Protein AF-A0A2H6N968-F1 (afdb_monomer_lite)

Sequence (238 aa):
EEKEQRKVASLKAKASRSKEANIYSPLTSFITAETELHDIVGDLEDCVIVGLHTCGDLAPSTLRLFNAVPEIKAVCSVGCCYHLLSEEHEMHEEGTRGIWGFPLGRYLKEEGWFCGRNARMAACLALERVAVGQMLPTESLFYRAVLQVIVEECYGIKRSDRNIGKVYSKSSSFLDYVRISLKKLELDESKISDSLVLEYFEKYKHRMNELEAFNMVTLKYYDFFCYHDINNTCANIL

Structure (mmCIF, N/CA/C/O backbone):
data_AF-A0A2H6N968-F1
#
_entry.id   AF-A0A2H6N968-F1
#
loop_
_atom_site.group_PDB
_atom_site.id
_atom_site.type_symbol
_atom_site.label_atom_id
_atom_site.label_alt_id
_atom_site.label_comp_id
_atom_site.label_asym_id
_atom_site.label_entity_id
_atom_site.label_seq_id
_atom_site.pdbx_PDB_ins_code
_atom_site.Cartn_x
_atom_site.Cartn_y
_atom_site.Cartn_z
_atom_site.occupancy
_atom_site.B_iso_or_equiv
_atom_site.auth_seq_id
_atom_site.auth_comp_id
_atom_site.auth_asym_id
_atom_site.auth_atom_id
_atom_site.pdbx_PDB_model_num
ATOM 1 N N . GLU A 1 1 ? -8.177 -25.342 7.218 1.00 51.22 1 GLU A N 1
ATOM 2 C CA . GLU A 1 1 ? -8.831 -25.905 8.423 1.00 51.22 1 GLU A CA 1
ATOM 3 C C . GLU A 1 1 ? -7.870 -26.533 9.430 1.00 51.22 1 GLU A C 1
ATOM 5 O O . GLU A 1 1 ? -7.695 -25.947 10.488 1.00 51.22 1 GLU A O 1
ATOM 10 N N . GLU A 1 2 ? -7.176 -27.641 9.146 1.00 44.56 2 GLU A N 1
ATOM 11 C CA . GLU A 1 2 ? -6.330 -28.311 10.165 1.00 44.56 2 GLU A CA 1
ATOM 12 C C . GLU A 1 2 ? -5.159 -27.434 10.679 1.00 44.56 2 GLU A C 1
ATOM 14 O O . GLU A 1 2 ? -4.789 -27.457 11.854 1.00 44.56 2 GLU A O 1
ATOM 19 N N . LYS A 1 3 ? -4.603 -26.579 9.809 1.00 45.53 3 LYS A N 1
ATOM 20 C CA . LYS A 1 3 ? -3.553 -25.603 10.154 1.00 45.53 3 LYS A CA 1
ATOM 21 C C . LYS A 1 3 ? -4.085 -24.413 10.971 1.00 45.53 3 LYS A C 1
ATOM 23 O O . LYS A 1 3 ? -3.359 -23.890 11.815 1.00 45.53 3 LYS A O 1
ATOM 28 N N . GLU A 1 4 ? -5.341 -24.029 10.743 1.00 50.53 4 GLU A N 1
ATOM 29 C CA . GLU A 1 4 ? -6.085 -23.023 11.519 1.00 50.53 4 GLU A CA 1
ATOM 30 C C . GLU A 1 4 ? -6.305 -23.536 12.945 1.00 50.53 4 GLU A C 1
ATOM 32 O O . GLU A 1 4 ? -5.939 -22.884 13.918 1.00 50.53 4 GLU A O 1
ATOM 37 N N . GLN A 1 5 ? -6.802 -24.769 13.064 1.00 49.72 5 GLN A N 1
ATOM 38 C CA . GLN A 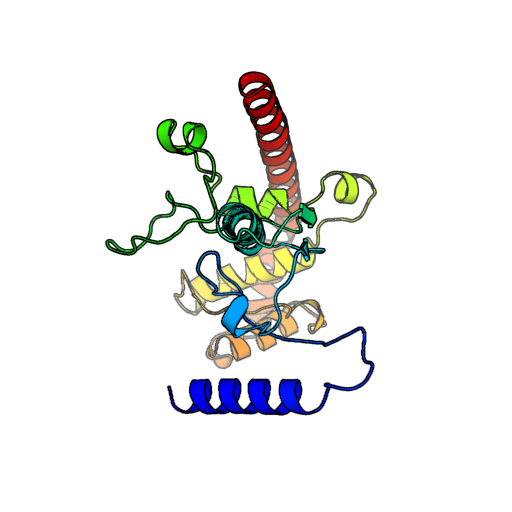1 5 ? -7.109 -25.409 14.343 1.00 49.72 5 GLN A CA 1
ATOM 39 C C . GLN A 1 5 ? -5.848 -25.613 15.194 1.00 49.72 5 GLN A C 1
ATOM 41 O O . GLN A 1 5 ? -5.862 -25.351 16.397 1.00 49.72 5 GLN A O 1
ATOM 46 N N . ARG A 1 6 ? -4.716 -25.980 14.572 1.00 56.72 6 ARG A N 1
ATOM 47 C CA . ARG A 1 6 ? -3.413 -26.062 15.259 1.00 56.72 6 ARG A CA 1
ATOM 48 C C . ARG A 1 6 ? -2.902 -24.696 15.730 1.00 56.72 6 ARG A C 1
ATOM 50 O O . ARG A 1 6 ? -2.303 -24.616 16.803 1.00 56.72 6 ARG A O 1
ATOM 57 N N . LYS A 1 7 ? -3.155 -23.620 14.976 1.00 56.16 7 LYS A N 1
ATOM 58 C CA . LYS A 1 7 ? -2.834 -22.246 15.401 1.00 56.16 7 LYS A CA 1
ATOM 59 C C . LYS A 1 7 ? -3.689 -21.818 16.591 1.00 56.16 7 LYS A C 1
ATOM 61 O O . LYS A 1 7 ? -3.129 -21.368 17.585 1.00 56.16 7 LYS A O 1
ATOM 66 N N . VAL A 1 8 ? -5.003 -22.025 16.530 1.00 59.41 8 VAL A N 1
ATOM 67 C CA . VAL A 1 8 ? -5.935 -21.691 17.621 1.00 59.41 8 VAL A CA 1
ATOM 68 C C . VAL A 1 8 ? -5.592 -22.474 18.895 1.00 59.41 8 VAL A C 1
ATOM 70 O O . VAL A 1 8 ? -5.541 -21.896 19.980 1.00 59.41 8 VAL A O 1
ATOM 73 N N . ALA A 1 9 ? -5.247 -23.759 18.776 1.00 60.00 9 ALA A N 1
ATOM 74 C CA . ALA A 1 9 ? -4.795 -24.570 19.908 1.00 60.00 9 ALA A CA 1
ATOM 75 C C . ALA A 1 9 ? -3.466 -24.065 20.505 1.00 60.00 9 ALA A C 1
ATOM 77 O O . ALA A 1 9 ? -3.314 -24.009 21.726 1.00 60.00 9 ALA A O 1
ATOM 78 N N . SER A 1 10 ? -2.517 -23.637 19.663 1.00 62.28 10 SER A N 1
ATOM 79 C CA . SER A 1 10 ? -1.251 -23.050 20.120 1.00 62.28 10 SER A CA 1
ATOM 80 C C . SER A 1 10 ? -1.440 -21.695 20.813 1.00 62.28 10 SER A C 1
ATOM 82 O O . SER A 1 10 ? -0.682 -21.391 21.737 1.00 62.28 10 SER A O 1
ATOM 84 N N . LEU A 1 11 ? -2.417 -20.893 20.382 1.00 61.06 11 LEU A N 1
ATOM 85 C CA . LEU A 1 11 ? -2.768 -19.611 20.999 1.00 61.06 11 LEU A CA 1
ATOM 86 C C . LEU A 1 11 ? -3.427 -19.829 22.368 1.00 61.06 11 LEU A C 1
ATOM 88 O O . LEU A 1 11 ? -2.979 -19.245 23.355 1.00 61.06 11 LEU A O 1
ATOM 92 N N . LYS A 1 12 ? -4.378 -20.770 22.464 1.00 61.66 12 LYS A N 1
ATOM 93 C CA . LYS A 1 12 ? -5.004 -21.168 23.738 1.00 61.66 12 LYS A CA 1
ATOM 94 C C . LYS A 1 12 ? -3.983 -21.705 24.751 1.00 61.66 12 LYS A C 1
ATOM 96 O O . LYS A 1 12 ? -4.044 -21.350 25.925 1.00 61.66 12 LYS A O 1
ATOM 101 N N . ALA A 1 13 ? -2.996 -22.484 24.299 1.00 59.97 13 ALA A N 1
ATOM 102 C CA . ALA A 1 13 ? -1.931 -23.012 25.160 1.00 59.97 13 ALA A CA 1
ATOM 103 C C . ALA A 1 13 ? -0.937 -21.939 25.658 1.00 59.97 13 ALA A C 1
ATOM 105 O O . ALA A 1 13 ? -0.340 -22.096 26.727 1.00 59.97 13 ALA A O 1
ATOM 106 N N . LYS A 1 14 ? -0.741 -20.849 24.901 1.00 59.09 14 LYS A N 1
ATOM 107 C CA . LYS A 1 14 ? 0.063 -19.697 25.346 1.00 59.09 14 LYS A CA 1
ATOM 108 C C . LYS A 1 14 ? -0.701 -18.824 26.341 1.00 59.09 14 LYS A C 1
ATOM 110 O O . LYS A 1 14 ? -0.109 -18.423 27.339 1.00 59.09 14 LYS A O 1
ATOM 115 N N . ALA A 1 15 ? -2.000 -18.616 26.125 1.00 57.41 15 ALA A N 1
ATOM 116 C CA . ALA A 1 15 ? -2.862 -17.881 27.052 1.00 57.41 15 ALA A CA 1
ATOM 117 C C . ALA A 1 15 ? -2.948 -18.567 28.431 1.00 57.41 15 ALA A C 1
ATOM 119 O O . ALA A 1 15 ? -2.850 -17.908 29.464 1.00 57.41 15 ALA A O 1
ATOM 120 N N . SER A 1 16 ? -3.020 -19.904 28.475 1.00 55.72 16 SER A N 1
ATOM 121 C CA . SER A 1 16 ? -3.107 -20.647 29.742 1.00 55.72 16 SER A CA 1
ATOM 122 C C . SER A 1 16 ? -1.822 -20.636 30.582 1.00 55.72 16 SER A C 1
ATOM 124 O O . SER A 1 16 ? -1.886 -20.909 31.777 1.00 55.72 16 SER A O 1
ATOM 126 N N . ARG A 1 17 ? -0.654 -20.339 29.990 1.00 55.41 17 ARG A N 1
ATOM 127 C CA . ARG A 1 17 ? 0.640 -20.289 30.705 1.00 55.41 17 ARG A CA 1
ATOM 128 C C . ARG A 1 17 ? 0.947 -18.937 31.360 1.00 55.41 17 ARG A C 1
ATOM 130 O O . ARG A 1 17 ? 1.910 -18.866 32.112 1.00 55.41 17 ARG A O 1
ATOM 137 N N . SER A 1 18 ? 0.162 -17.891 31.095 1.00 51.88 18 SER A N 1
ATOM 138 C CA . SER A 1 18 ? 0.461 -16.510 31.513 1.00 51.88 18 SER A CA 1
ATOM 139 C C . SER A 1 18 ? -0.398 -15.996 32.680 1.00 51.88 18 SER A C 1
ATOM 141 O O . SER A 1 18 ? -0.463 -14.791 32.905 1.00 51.88 18 SER A O 1
ATOM 143 N N . LYS A 1 19 ? -1.069 -16.884 33.427 1.00 53.56 19 LYS A N 1
ATOM 144 C CA . LYS A 1 19 ? -2.017 -16.503 34.492 1.00 53.56 19 LYS A CA 1
ATOM 145 C C . LYS A 1 19 ? -1.389 -15.938 35.778 1.00 53.56 19 LYS A C 1
ATOM 147 O O . LYS A 1 19 ? -2.126 -15.627 36.705 1.00 53.56 19 LYS A O 1
ATOM 152 N N . GLU A 1 20 ? -0.073 -15.733 35.829 1.00 54.00 20 GLU A N 1
ATOM 153 C CA . GLU A 1 20 ? 0.579 -14.997 36.918 1.00 54.00 20 GLU A CA 1
ATOM 154 C C . GLU A 1 20 ? 1.364 -13.790 36.371 1.00 54.00 20 GLU A C 1
ATOM 156 O O . GLU A 1 20 ? 2.366 -13.932 35.675 1.00 54.00 20 GLU A O 1
ATOM 161 N N . ALA A 1 21 ? 0.863 -12.595 36.705 1.00 57.06 21 ALA A N 1
ATOM 162 C CA . ALA A 1 21 ? 1.567 -11.309 36.763 1.00 57.06 21 ALA A CA 1
ATOM 163 C C . ALA A 1 21 ? 2.339 -10.819 35.517 1.00 57.06 21 ALA A C 1
ATOM 165 O O . ALA A 1 21 ? 3.371 -10.165 35.657 1.00 57.06 21 ALA A O 1
ATOM 166 N N . ASN A 1 22 ? 1.829 -11.038 34.302 1.00 62.12 22 ASN A N 1
ATOM 167 C CA . ASN A 1 22 ? 2.294 -10.292 33.127 1.00 62.12 22 ASN A CA 1
ATOM 168 C C . ASN A 1 22 ? 1.214 -9.311 32.660 1.00 62.12 22 ASN A C 1
ATOM 170 O O . ASN A 1 22 ? 0.220 -9.708 32.067 1.00 62.12 22 ASN A O 1
ATOM 174 N N . ILE A 1 23 ? 1.447 -8.015 32.899 1.00 79.94 23 ILE A N 1
ATOM 175 C CA . ILE A 1 23 ? 0.593 -6.893 32.445 1.00 79.94 23 ILE A CA 1
ATOM 176 C C . ILE A 1 23 ? 0.623 -6.761 30.905 1.00 79.94 23 ILE A C 1
ATOM 178 O O . ILE A 1 23 ? -0.153 -6.024 30.306 1.00 79.94 23 ILE A O 1
ATOM 182 N N . TYR A 1 24 ? 1.523 -7.490 30.239 1.00 84.50 24 TYR A N 1
ATOM 183 C CA . TYR A 1 24 ? 1.689 -7.483 28.794 1.00 84.50 24 TYR A CA 1
ATOM 184 C C . TYR A 1 24 ? 1.618 -8.900 28.224 1.00 84.50 24 TYR A C 1
ATOM 186 O O . TYR A 1 24 ? 2.408 -9.771 28.590 1.00 84.50 24 TYR A O 1
ATOM 194 N N . SER A 1 25 ? 0.705 -9.103 27.275 1.00 84.06 25 SER A N 1
ATOM 19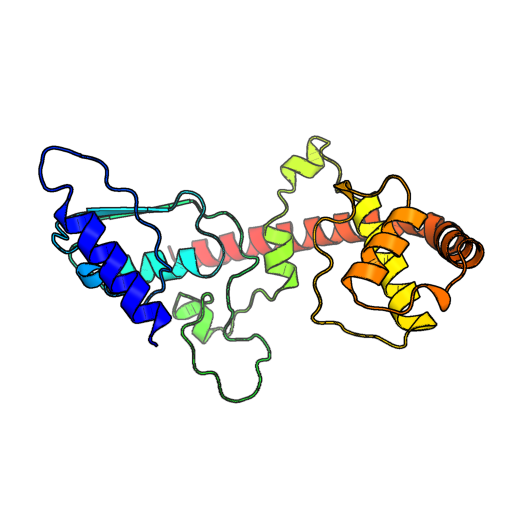5 C CA . SER A 1 25 ? 0.538 -10.357 26.541 1.00 84.06 25 SER A CA 1
ATOM 196 C C . SER A 1 25 ? 0.637 -10.087 25.034 1.00 84.06 25 SER A C 1
ATOM 198 O O . SER A 1 25 ? -0.306 -9.560 24.441 1.00 84.06 25 SER A O 1
ATOM 200 N N . PRO A 1 26 ? 1.780 -10.386 24.385 1.00 88.75 26 PRO A N 1
ATOM 201 C CA . PRO A 1 26 ? 1.927 -10.179 22.953 1.00 88.75 26 PRO A CA 1
ATOM 202 C C . PRO A 1 26 ? 1.124 -11.223 22.176 1.00 88.75 26 PRO A C 1
ATOM 204 O O . PRO A 1 26 ? 1.333 -12.431 22.320 1.00 88.75 26 PRO A O 1
ATOM 207 N N . LEU A 1 27 ? 0.261 -10.749 21.282 1.00 87.75 27 LEU A N 1
ATOM 208 C CA . LEU A 1 27 ? -0.564 -11.589 20.428 1.00 87.75 27 LEU A CA 1
ATOM 209 C C . LEU A 1 27 ? -0.468 -11.137 18.974 1.00 87.75 27 LEU A C 1
ATOM 211 O O . LEU A 1 27 ? -0.361 -9.952 18.672 1.00 87.75 27 LEU A O 1
ATOM 215 N N . THR A 1 28 ? -0.504 -12.097 18.054 1.00 91.69 28 THR A N 1
ATOM 216 C CA . THR A 1 28 ? -0.542 -11.821 16.618 1.00 91.69 28 THR A CA 1
ATOM 217 C C . THR A 1 28 ? -1.759 -12.505 16.033 1.00 91.69 28 THR A C 1
ATOM 219 O O . THR A 1 28 ? -1.804 -13.733 15.954 1.00 91.69 28 THR A O 1
ATOM 222 N N . SER A 1 29 ? -2.728 -11.698 15.619 1.00 89.44 29 SER A N 1
ATOM 223 C CA . SER A 1 29 ? -3.925 -12.146 14.920 1.00 89.44 29 SER A CA 1
ATOM 224 C C . SER A 1 29 ? -4.200 -11.230 13.733 1.00 89.44 29 SER A C 1
ATOM 226 O O . SER A 1 29 ? -3.776 -10.073 13.721 1.00 89.44 29 SER A O 1
ATOM 228 N N . PHE A 1 30 ? -4.882 -11.764 12.725 1.00 90.00 30 PHE A N 1
ATOM 229 C CA . PHE A 1 30 ? -5.424 -10.957 11.642 1.00 90.00 30 PHE A CA 1
ATOM 230 C C . PHE A 1 30 ? -6.782 -10.416 12.090 1.00 90.00 30 PHE A C 1
ATOM 232 O O . PHE A 1 30 ? -7.636 -11.192 12.511 1.00 90.00 30 PHE A O 1
ATOM 239 N N . ILE A 1 31 ? -6.949 -9.095 12.040 1.00 90.00 31 ILE A N 1
ATOM 240 C CA . ILE A 1 31 ? -8.135 -8.405 12.551 1.00 90.00 31 ILE A CA 1
ATOM 241 C C . ILE A 1 31 ? -8.898 -7.782 11.385 1.00 90.00 31 ILE A C 1
ATOM 243 O O . ILE A 1 31 ? -8.308 -7.129 10.523 1.00 90.00 31 ILE A O 1
ATOM 247 N N . THR A 1 32 ? -10.211 -7.963 11.400 1.00 90.38 32 THR A N 1
ATOM 248 C CA . THR A 1 32 ? -11.183 -7.381 10.472 1.00 90.38 32 THR A CA 1
ATOM 249 C C . THR A 1 32 ? -12.314 -6.731 11.268 1.00 90.38 32 THR A C 1
ATOM 251 O O . THR A 1 32 ? -12.368 -6.845 12.492 1.00 90.38 32 THR A O 1
ATOM 254 N N . ALA A 1 33 ? -13.238 -6.065 10.578 1.00 87.56 33 ALA A N 1
ATOM 255 C CA . ALA A 1 33 ? -14.439 -5.511 11.200 1.00 87.56 33 ALA A CA 1
ATOM 256 C C . ALA A 1 33 ? -15.359 -6.571 11.838 1.00 87.56 33 ALA A C 1
ATOM 258 O O . ALA A 1 33 ? -16.188 -6.225 12.671 1.00 87.56 33 ALA A O 1
ATOM 259 N N . GLU A 1 34 ? -15.216 -7.834 11.435 1.00 89.38 34 GLU A N 1
ATOM 260 C CA . GLU A 1 34 ? -16.048 -8.972 11.848 1.00 89.38 34 GLU A CA 1
ATOM 261 C C . GLU A 1 34 ? -15.332 -9.850 12.884 1.00 89.38 34 GLU A C 1
ATOM 263 O O . GLU A 1 34 ? -15.771 -10.951 13.201 1.00 89.38 34 GLU A O 1
ATOM 268 N N . THR A 1 35 ? -14.169 -9.415 13.371 1.00 90.19 35 THR A N 1
ATOM 269 C CA . THR A 1 35 ? -13.385 -10.209 14.310 1.00 90.19 35 THR A CA 1
ATOM 270 C C . THR A 1 35 ? -14.018 -10.203 15.697 1.00 90.19 35 THR A C 1
ATOM 272 O O . THR A 1 35 ? -14.087 -9.165 16.351 1.00 90.19 35 THR A O 1
ATOM 275 N N . GLU A 1 36 ? -14.364 -11.394 16.178 1.00 90.69 36 GLU A N 1
ATOM 276 C CA . GLU A 1 36 ? -14.815 -11.627 17.548 1.00 90.69 36 GLU A CA 1
ATOM 277 C C . GLU A 1 36 ? -13.643 -11.488 18.530 1.00 90.69 36 GLU A C 1
ATOM 279 O O . GLU A 1 36 ? -12.788 -12.368 18.654 1.00 90.69 36 GLU A O 1
ATOM 284 N N . LEU A 1 37 ? -13.570 -10.354 19.234 1.00 90.19 37 LEU A N 1
ATOM 285 C CA . LEU A 1 37 ? -12.456 -10.071 20.147 1.00 90.19 37 LEU A CA 1
ATOM 286 C C . LEU A 1 37 ? -12.413 -11.020 21.351 1.00 90.19 37 LEU A C 1
ATOM 288 O O . LEU A 1 37 ? -11.322 -11.326 21.826 1.00 90.19 37 LEU A O 1
ATOM 292 N N . HIS A 1 38 ? -13.559 -11.548 21.784 1.00 89.00 38 HIS A N 1
ATOM 293 C CA . HIS A 1 38 ? -13.654 -12.540 22.864 1.00 89.00 38 HIS A CA 1
ATOM 294 C C . HIS A 1 38 ? -12.947 -13.867 22.536 1.00 89.00 38 HIS A C 1
ATOM 296 O O . HIS A 1 38 ? -12.443 -14.543 23.433 1.00 89.00 38 HIS A O 1
ATOM 302 N N . ASP A 1 39 ? -12.820 -14.226 21.252 1.00 88.69 39 ASP A N 1
ATOM 303 C CA . ASP A 1 39 ? -12.065 -15.419 20.830 1.00 88.69 39 ASP A CA 1
ATOM 304 C C . ASP A 1 39 ? -10.544 -15.233 20.957 1.00 88.69 39 ASP A C 1
ATOM 306 O O . ASP A 1 39 ? -9.774 -16.201 20.996 1.00 88.69 39 ASP A O 1
ATOM 310 N N . ILE A 1 40 ? -10.108 -13.975 20.995 1.00 88.81 40 ILE A N 1
ATOM 311 C CA . ILE A 1 40 ? -8.711 -13.542 20.980 1.00 88.81 40 ILE A CA 1
ATOM 312 C C . ILE A 1 40 ? -8.255 -13.182 22.400 1.00 88.81 40 ILE A C 1
ATOM 314 O O . ILE A 1 40 ? -7.162 -13.576 22.818 1.00 88.81 40 ILE A O 1
ATOM 318 N N . VAL A 1 41 ? -9.101 -12.461 23.135 1.00 88.31 41 VAL A N 1
ATOM 319 C CA . VAL A 1 41 ? -8.906 -12.007 24.513 1.00 88.31 41 VAL A CA 1
ATOM 320 C C . VAL A 1 41 ? -10.056 -12.577 25.339 1.00 88.31 41 VAL A C 1
ATOM 322 O O . VAL A 1 41 ? -11.157 -12.041 25.339 1.00 88.31 41 VAL A O 1
ATOM 325 N N . GLY A 1 42 ? -9.815 -13.712 26.000 1.00 82.19 42 GLY A N 1
ATOM 326 C CA . GLY A 1 42 ? -10.869 -14.452 26.708 1.00 82.19 42 GLY A CA 1
ATOM 327 C C . GLY A 1 42 ? -11.394 -13.770 27.978 1.00 82.19 42 GLY A C 1
ATOM 328 O O . GLY A 1 42 ? -12.409 -14.194 28.521 1.00 82.19 42 GLY A O 1
ATOM 329 N N . ASP A 1 43 ? -10.692 -12.751 28.458 1.00 84.75 43 ASP A N 1
ATOM 330 C CA . ASP A 1 43 ? -11.006 -11.889 29.596 1.00 84.75 43 ASP A CA 1
ATOM 331 C C . ASP A 1 43 ? -11.136 -10.426 29.143 1.00 84.75 43 ASP A C 1
ATOM 333 O O . ASP A 1 43 ? -10.594 -9.516 29.765 1.00 84.75 43 ASP A O 1
ATOM 337 N N . LEU A 1 44 ? -11.812 -10.200 28.009 1.00 87.94 44 LEU A N 1
ATOM 338 C CA . LEU A 1 44 ? -12.029 -8.858 27.480 1.00 87.94 44 LEU A CA 1
ATOM 339 C C . LEU A 1 44 ? -12.883 -8.033 28.455 1.00 87.94 44 LEU A C 1
ATOM 341 O O . LEU A 1 44 ? -14.078 -8.266 28.618 1.00 87.94 44 LEU A O 1
ATOM 345 N N . GLU A 1 45 ? -12.244 -7.055 29.084 1.00 91.25 45 GLU A N 1
ATOM 346 C CA . GLU A 1 45 ? -12.878 -6.025 29.903 1.00 91.25 45 GLU A CA 1
ATOM 347 C C . GLU A 1 45 ? -12.909 -4.686 29.151 1.00 91.25 45 GLU A C 1
ATOM 349 O O . GLU A 1 45 ? -12.454 -4.574 28.007 1.00 91.25 45 GLU A O 1
ATOM 354 N N . ASP A 1 46 ? -13.433 -3.653 29.815 1.00 96.19 46 ASP A N 1
ATOM 355 C CA . ASP A 1 46 ? -13.416 -2.282 29.319 1.00 96.19 46 ASP A CA 1
ATOM 356 C C . ASP A 1 46 ? -12.005 -1.882 28.857 1.00 96.19 46 ASP A C 1
ATOM 358 O O . ASP A 1 46 ? -11.052 -1.829 29.639 1.00 96.19 46 ASP A O 1
ATOM 362 N N . CYS A 1 47 ? -11.864 -1.593 27.564 1.00 94.31 47 CYS A N 1
ATOM 363 C CA . CYS A 1 47 ? -10.565 -1.419 26.931 1.00 94.31 47 CYS A CA 1
ATOM 364 C C . CYS A 1 47 ? -10.529 -0.252 25.941 1.00 94.31 47 CYS A C 1
ATOM 366 O O . CYS A 1 47 ? -11.538 0.358 25.576 1.00 94.31 47 CYS A O 1
ATOM 368 N N . VAL A 1 48 ? -9.310 0.066 25.505 1.00 95.81 48 VAL A N 1
ATOM 369 C CA . VAL A 1 48 ? -9.028 1.071 24.482 1.00 95.81 48 VAL A CA 1
ATOM 370 C C . VAL A 1 48 ? -8.259 0.401 23.357 1.00 95.81 48 VAL A C 1
ATOM 372 O O . VAL A 1 48 ? -7.229 -0.228 23.604 1.00 95.81 48 VAL A O 1
ATOM 375 N N . ILE A 1 49 ? -8.712 0.577 22.116 1.00 94.69 49 ILE A N 1
ATOM 376 C CA . ILE A 1 49 ? -7.917 0.162 20.959 1.00 94.69 49 ILE A CA 1
ATOM 377 C C . ILE A 1 49 ? -6.964 1.287 20.572 1.00 94.69 49 ILE A C 1
ATOM 379 O O . ILE A 1 49 ? -7.383 2.415 20.312 1.00 94.69 49 ILE A O 1
ATOM 383 N N . VAL A 1 50 ? -5.676 0.956 20.474 1.00 95.88 50 VAL A N 1
ATOM 384 C CA . VAL A 1 50 ? -4.639 1.857 19.967 1.00 95.88 50 VAL A CA 1
ATOM 385 C C . VAL A 1 50 ? -4.028 1.265 18.704 1.00 95.88 50 VAL A C 1
ATOM 387 O O . VAL A 1 50 ? -3.366 0.229 18.739 1.00 95.88 50 VAL A O 1
ATOM 390 N N . GLY A 1 51 ? -4.229 1.938 17.577 1.00 93.94 51 GLY A N 1
ATOM 391 C CA . GLY A 1 51 ? -3.614 1.602 16.303 1.00 93.94 51 GLY A CA 1
ATOM 392 C C . GLY A 1 51 ? -2.564 2.641 15.935 1.00 93.94 51 GLY A C 1
ATOM 393 O O . GLY A 1 51 ? -2.913 3.764 15.608 1.00 93.94 51 GLY A O 1
ATOM 394 N N . LEU A 1 52 ? -1.278 2.287 15.974 1.00 91.44 52 LEU A N 1
ATOM 395 C CA . LEU A 1 52 ? -0.181 3.242 15.732 1.00 91.44 52 LEU A CA 1
ATOM 396 C C . LEU A 1 52 ? 0.158 3.448 14.245 1.00 91.44 52 LEU A C 1
ATOM 398 O O . LEU A 1 52 ? 0.779 4.440 13.881 1.00 91.44 52 LEU A O 1
ATOM 402 N N . HIS A 1 53 ? -0.234 2.499 13.396 1.00 91.12 53 HIS A N 1
ATOM 403 C CA . HIS A 1 53 ? -0.058 2.543 11.945 1.00 91.12 53 HIS A CA 1
ATOM 404 C C . HIS A 1 53 ? -1.216 1.798 11.282 1.00 91.12 53 HIS A C 1
ATOM 406 O O . HIS A 1 53 ? -1.033 0.746 10.669 1.00 91.12 53 HIS A O 1
ATOM 412 N N . THR A 1 54 ? -2.437 2.297 11.452 1.00 91.31 54 THR A N 1
ATOM 413 C CA . THR A 1 54 ? -3.598 1.694 10.795 1.00 91.31 54 THR A CA 1
ATOM 414 C C . THR A 1 54 ? -3.536 2.017 9.302 1.00 91.31 54 THR A C 1
ATOM 416 O O . THR A 1 54 ? -3.701 3.154 8.864 1.00 91.31 54 THR A O 1
ATOM 419 N N . CYS A 1 55 ? -3.185 1.012 8.504 1.00 90.25 55 CYS A N 1
ATOM 420 C CA . CYS A 1 55 ? -3.023 1.145 7.061 1.00 90.25 55 CYS A CA 1
ATOM 421 C C . CYS A 1 55 ? -4.200 0.459 6.352 1.00 90.25 55 CYS A C 1
ATOM 423 O O . CYS A 1 55 ? -4.615 -0.627 6.764 1.00 90.25 55 CYS A O 1
ATOM 425 N N . GLY A 1 56 ? -4.707 1.059 5.273 1.00 90.50 56 GLY A N 1
ATOM 426 C CA . GLY A 1 56 ? -5.806 0.484 4.493 1.00 90.50 56 GLY A CA 1
ATOM 427 C C . GLY A 1 56 ? -7.043 0.166 5.338 1.00 90.50 56 GLY A C 1
ATOM 428 O O . GLY A 1 56 ? -7.425 0.962 6.195 1.00 90.50 56 GLY A O 1
ATOM 429 N N . ASP A 1 57 ? -7.623 -1.019 5.137 1.00 92.38 57 ASP A N 1
ATOM 430 C CA . ASP A 1 57 ? -8.863 -1.453 5.803 1.00 92.38 57 ASP A CA 1
ATOM 431 C C . ASP A 1 57 ? -8.762 -1.633 7.321 1.00 92.38 57 ASP A C 1
ATOM 433 O O . ASP A 1 57 ? -9.790 -1.704 8.001 1.00 92.38 57 ASP A O 1
ATOM 437 N N . LEU A 1 58 ? -7.555 -1.645 7.895 1.00 92.94 58 LEU A N 1
ATOM 438 C CA . LEU A 1 58 ? -7.399 -1.728 9.346 1.00 92.94 58 LEU A CA 1
ATOM 439 C C . LEU A 1 58 ? -7.967 -0.484 10.049 1.00 92.94 58 LEU A C 1
ATOM 441 O O . LEU A 1 58 ? -8.557 -0.602 11.124 1.00 92.94 58 LEU A O 1
ATOM 445 N N . ALA A 1 59 ? -7.835 0.698 9.438 1.00 92.25 59 ALA A N 1
ATOM 446 C CA . ALA A 1 59 ? -8.381 1.941 9.982 1.00 92.25 59 ALA A CA 1
ATOM 447 C C . ALA A 1 59 ? -9.922 1.905 10.103 1.00 92.25 59 ALA A C 1
ATOM 449 O O . ALA A 1 59 ? -10.419 2.015 11.228 1.00 92.25 59 ALA A O 1
ATOM 450 N N . PRO A 1 60 ? -10.699 1.682 9.023 1.00 93.06 60 PRO A N 1
ATOM 451 C CA . PRO A 1 60 ? -12.154 1.576 9.123 1.00 93.06 60 PRO A CA 1
ATOM 452 C C . PRO A 1 60 ? -12.609 0.341 9.913 1.00 93.06 60 PRO A C 1
ATOM 454 O O . PRO A 1 60 ? -13.625 0.413 10.600 1.00 93.06 60 PRO A O 1
ATOM 457 N N . SER A 1 61 ? -11.864 -0.771 9.888 1.00 93.69 61 SER A N 1
ATOM 458 C CA . SER A 1 61 ? -12.184 -1.945 10.719 1.00 93.69 61 SER A CA 1
ATOM 459 C C . SER A 1 61 ? -12.111 -1.628 12.209 1.00 93.69 61 SER A C 1
ATOM 461 O O . SER A 1 61 ? -12.998 -2.018 12.958 1.00 93.69 61 SER A O 1
ATOM 463 N N . THR A 1 62 ? -11.109 -0.854 12.634 1.00 94.12 62 THR A N 1
ATOM 464 C CA . THR A 1 62 ? -10.968 -0.449 14.039 1.00 94.12 62 THR A CA 1
ATOM 465 C C . THR A 1 62 ? -12.148 0.413 14.499 1.00 94.12 62 THR A C 1
ATOM 467 O O . THR A 1 62 ? -12.662 0.223 15.599 1.00 94.12 62 THR A O 1
ATOM 470 N N . LEU A 1 63 ? -12.624 1.325 13.644 1.00 94.31 63 LEU A N 1
ATOM 471 C CA . LEU A 1 63 ? -13.806 2.149 13.929 1.00 94.31 63 LEU A CA 1
ATOM 472 C C . LEU A 1 63 ? -15.094 1.319 13.994 1.00 94.31 63 LEU A C 1
ATOM 474 O O . LEU A 1 63 ? -15.957 1.581 14.829 1.00 94.31 63 LEU A O 1
ATOM 478 N N . ARG A 1 64 ? -15.222 0.302 13.137 1.00 94.38 64 ARG A N 1
ATOM 479 C CA . ARG A 1 64 ? -16.360 -0.627 13.172 1.00 94.38 64 ARG A CA 1
ATOM 480 C C . ARG A 1 64 ? -16.363 -1.470 14.437 1.00 94.38 64 ARG A C 1
ATOM 482 O O . ARG A 1 64 ? -17.416 -1.585 15.052 1.00 94.38 64 ARG A O 1
ATOM 489 N N . LEU A 1 65 ? -15.204 -1.985 14.848 1.00 94.44 65 LEU A N 1
ATOM 490 C CA . LEU A 1 65 ? -15.063 -2.712 16.109 1.00 94.44 65 LEU A CA 1
ATOM 491 C C . LEU A 1 65 ? -15.463 -1.829 17.289 1.00 94.44 65 LEU A C 1
ATOM 493 O O . LEU A 1 65 ? -16.284 -2.252 18.089 1.00 94.44 65 LEU A O 1
ATOM 497 N N . PHE A 1 66 ? -14.976 -0.585 17.346 1.00 95.31 66 PHE A N 1
ATOM 498 C CA . PHE A 1 66 ? -15.378 0.375 18.381 1.00 95.31 66 PHE A CA 1
ATOM 499 C C . PHE A 1 66 ? -16.901 0.573 18.453 1.00 95.31 66 PHE A C 1
ATOM 501 O O . PHE A 1 66 ? -17.461 0.661 19.539 1.00 95.31 66 PHE A O 1
ATOM 508 N N . ASN A 1 67 ? -17.586 0.610 17.308 1.00 94.19 67 ASN A N 1
ATOM 509 C CA . ASN A 1 67 ? -19.043 0.734 17.276 1.00 94.19 67 ASN A CA 1
ATOM 510 C C . ASN A 1 67 ? -19.780 -0.573 17.631 1.00 94.19 67 ASN A C 1
ATOM 512 O O . ASN A 1 67 ? -20.916 -0.521 18.097 1.00 94.19 67 ASN A O 1
ATOM 516 N N . ALA A 1 68 ? -19.185 -1.734 17.350 1.00 93.56 68 ALA A N 1
ATOM 517 C CA . ALA A 1 68 ? -19.833 -3.039 17.477 1.00 93.56 68 ALA A CA 1
ATOM 518 C C . ALA A 1 68 ? -19.576 -3.736 18.822 1.00 93.56 68 ALA A C 1
ATOM 520 O O . ALA A 1 68 ? -20.429 -4.500 19.266 1.00 93.56 68 ALA A O 1
ATOM 521 N N . VAL A 1 69 ? -18.428 -3.491 19.461 1.00 94.81 69 VAL A N 1
ATOM 522 C CA . VAL A 1 69 ? -17.984 -4.186 20.679 1.00 94.81 69 VAL A CA 1
ATOM 523 C C . VAL A 1 69 ? -18.125 -3.250 21.887 1.00 94.81 69 VAL A C 1
ATOM 525 O O . VAL A 1 69 ? -17.341 -2.305 22.015 1.00 94.81 69 VAL A O 1
ATOM 528 N N . PRO A 1 70 ? -19.100 -3.486 22.786 1.00 94.75 70 PRO A N 1
ATOM 529 C CA . PRO A 1 70 ? -19.401 -2.589 23.903 1.00 94.75 70 PRO A CA 1
ATOM 530 C C . PRO A 1 70 ? -18.243 -2.354 24.877 1.00 94.75 70 PRO A C 1
ATOM 532 O O . PRO A 1 70 ? -18.195 -1.306 25.523 1.00 94.75 70 PRO A O 1
ATOM 535 N N . GLU A 1 71 ? -17.338 -3.316 25.028 1.00 96.12 71 GLU A N 1
ATOM 536 C CA . GLU A 1 71 ? -16.172 -3.264 25.910 1.00 96.12 71 GLU A CA 1
ATOM 537 C C . GLU A 1 71 ? -15.142 -2.228 25.432 1.00 96.12 71 GLU A C 1
ATOM 539 O O . GLU A 1 71 ? -14.387 -1.686 26.237 1.00 96.12 71 GLU A O 1
ATOM 544 N N . ILE A 1 72 ? -15.123 -1.874 24.144 1.00 96.50 72 ILE A N 1
ATOM 545 C CA . ILE A 1 72 ? -14.203 -0.854 23.635 1.00 96.50 72 ILE A CA 1
ATOM 546 C C . ILE A 1 72 ? -14.763 0.533 23.961 1.00 96.50 72 ILE A C 1
ATOM 548 O O . ILE A 1 72 ? -15.685 1.026 23.315 1.00 96.50 72 ILE A O 1
ATOM 552 N N . LYS A 1 73 ? -14.171 1.209 24.947 1.00 97.62 73 LYS A N 1
ATOM 553 C CA . LYS A 1 73 ? -14.632 2.532 25.406 1.00 97.62 73 LYS A CA 1
ATOM 554 C C . LYS A 1 73 ? -13.986 3.695 24.673 1.00 97.62 73 LYS A C 1
ATOM 556 O O . LYS A 1 73 ? -14.524 4.799 24.689 1.00 97.62 73 LYS A O 1
ATOM 561 N N . ALA A 1 74 ? -12.844 3.464 24.033 1.00 97.12 74 ALA A N 1
ATOM 562 C CA . ALA A 1 74 ? -12.180 4.473 23.224 1.00 97.12 74 ALA A CA 1
ATOM 563 C C . ALA A 1 74 ? -11.332 3.856 22.109 1.00 97.12 74 ALA A C 1
ATOM 565 O O . ALA A 1 74 ? -10.880 2.711 22.184 1.00 97.12 74 ALA A O 1
ATOM 566 N N . VAL A 1 75 ? -11.072 4.673 21.090 1.00 96.06 75 VAL A N 1
ATOM 567 C CA . VAL A 1 75 ? -10.178 4.354 19.981 1.00 96.06 75 VAL A CA 1
ATOM 568 C C . VAL A 1 75 ? -9.173 5.485 19.779 1.00 96.06 75 VAL A C 1
ATOM 570 O O . VAL A 1 75 ? -9.537 6.655 19.685 1.00 96.06 75 VAL A O 1
ATOM 573 N N . CYS A 1 76 ? -7.896 5.130 19.681 1.00 95.94 76 CYS A N 1
ATOM 574 C CA . CYS A 1 76 ? -6.827 6.005 19.217 1.00 95.94 76 CYS A CA 1
ATOM 575 C C . CYS A 1 76 ? -6.254 5.399 17.934 1.00 95.94 76 CYS A C 1
ATOM 577 O O . CYS A 1 76 ? -5.566 4.381 17.978 1.00 95.94 76 CYS A O 1
ATOM 579 N N . SER A 1 77 ? -6.573 5.988 16.782 1.00 92.50 77 SER A N 1
ATOM 580 C CA . SER A 1 77 ? -6.145 5.481 15.475 1.00 92.50 77 SER A CA 1
ATOM 581 C C . SER A 1 77 ? -5.229 6.490 14.793 1.00 92.50 77 SER A C 1
ATOM 583 O O . SER A 1 77 ? -5.653 7.576 14.406 1.00 92.50 77 SER A O 1
ATOM 585 N N . VAL A 1 78 ? -3.968 6.108 14.636 1.00 90.69 78 VAL A N 1
ATOM 586 C CA . VAL A 1 78 ? -2.950 6.824 13.874 1.00 90.69 78 VAL A CA 1
ATOM 587 C C . VAL A 1 78 ? -2.840 6.151 12.509 1.00 90.69 78 VAL A C 1
ATOM 589 O O . VAL A 1 78 ? -2.224 5.092 12.348 1.00 90.69 78 VAL A O 1
ATOM 592 N N . GLY A 1 79 ? -3.494 6.770 11.527 1.00 84.69 79 GLY A N 1
ATOM 593 C CA . GLY A 1 79 ? -3.474 6.326 10.139 1.00 84.69 79 GLY A CA 1
ATOM 594 C C . GLY A 1 79 ? -2.081 6.445 9.522 1.00 84.69 79 GLY A C 1
ATOM 595 O O . GLY A 1 79 ? -1.339 7.385 9.803 1.00 84.69 79 GLY A O 1
ATOM 596 N N . CYS A 1 80 ? -1.723 5.479 8.677 1.00 81.50 80 CYS A N 1
ATOM 597 C CA . CYS A 1 80 ? -0.401 5.413 8.048 1.00 81.50 80 CYS A CA 1
ATOM 598 C C . CYS A 1 80 ? -0.446 5.692 6.537 1.00 81.50 80 CYS A C 1
ATOM 600 O O . CYS A 1 80 ? 0.402 6.407 6.006 1.00 81.50 80 CYS A O 1
ATOM 602 N N . CYS A 1 81 ? -1.389 5.061 5.832 1.00 81.25 81 CYS A N 1
ATOM 603 C CA . CYS A 1 81 ? -1.476 5.064 4.377 1.00 81.25 81 CYS A CA 1
ATOM 604 C C . CYS A 1 81 ? -2.823 4.477 3.928 1.00 81.25 81 CYS A C 1
ATOM 606 O O . CYS A 1 81 ? -3.421 3.658 4.634 1.00 81.25 81 CYS A O 1
ATOM 608 N N . TYR A 1 82 ? -3.261 4.834 2.720 1.00 84.88 82 TYR A N 1
ATOM 609 C CA . TYR A 1 82 ? -4.512 4.343 2.121 1.00 84.88 82 TYR A CA 1
ATOM 610 C C . TYR A 1 82 ? -4.281 3.299 1.016 1.00 84.88 82 TYR A C 1
ATOM 612 O O . TYR A 1 82 ? -5.219 2.884 0.341 1.00 84.88 82 TYR A O 1
ATOM 620 N N . HIS A 1 83 ? -3.035 2.841 0.837 1.00 78.88 83 HIS A N 1
ATOM 621 C CA . HIS A 1 83 ? -2.629 1.930 -0.244 1.00 78.88 83 HIS A CA 1
ATOM 622 C C . HIS A 1 83 ? -3.485 0.658 -0.331 1.00 78.88 83 HIS A C 1
ATOM 624 O O . HIS A 1 83 ? -3.796 0.200 -1.424 1.00 78.88 83 HIS A O 1
ATOM 630 N N . LEU A 1 84 ? -3.830 0.078 0.823 1.00 85.06 84 LEU A N 1
ATOM 631 C CA . LEU A 1 84 ? -4.597 -1.169 0.949 1.00 85.06 84 LEU A CA 1
ATOM 632 C C . LEU A 1 84 ? -6.032 -0.922 1.429 1.00 85.06 84 LEU A C 1
ATOM 634 O O . LEU A 1 84 ? -6.630 -1.790 2.055 1.00 85.06 84 LEU A O 1
ATOM 638 N N . LEU A 1 85 ? -6.544 0.291 1.231 1.00 89.50 85 LEU A N 1
ATOM 639 C CA . LEU A 1 85 ? -7.944 0.592 1.493 1.00 89.50 85 LEU A CA 1
ATOM 640 C C . LEU A 1 85 ? -8.765 0.035 0.331 1.00 89.50 85 LEU A C 1
ATOM 642 O O . LEU A 1 85 ? -8.455 0.337 -0.828 1.00 89.50 85 LEU A O 1
ATOM 646 N N . SER A 1 86 ? -9.760 -0.785 0.636 1.00 89.50 86 SER A N 1
ATOM 647 C CA . SER A 1 86 ? -10.717 -1.288 -0.342 1.00 89.50 86 SER A CA 1
ATOM 648 C C . SER A 1 86 ? -11.796 -0.238 -0.613 1.00 89.50 86 SER A C 1
ATOM 650 O O . SER A 1 86 ? -12.195 0.509 0.286 1.00 89.50 86 SER A O 1
ATOM 652 N N . GLU A 1 87 ? -12.249 -0.153 -1.863 1.00 87.56 87 GLU A N 1
ATOM 653 C CA . GLU A 1 87 ? -13.241 0.828 -2.304 1.00 87.56 87 GLU A CA 1
ATOM 654 C C . GLU A 1 87 ? -14.420 0.153 -2.997 1.00 87.56 87 GLU A C 1
ATOM 656 O O . GLU A 1 87 ? -14.238 -0.687 -3.870 1.00 87.56 87 GLU A O 1
ATOM 661 N N . GLU A 1 88 ? -15.629 0.585 -2.646 1.00 81.62 88 GLU A N 1
ATOM 662 C CA . GLU A 1 88 ? -16.877 0.054 -3.210 1.00 81.62 88 GLU A CA 1
ATOM 663 C C . GLU A 1 88 ? -16.985 0.240 -4.733 1.00 81.62 88 GLU A C 1
ATOM 665 O O . GLU A 1 88 ? -17.540 -0.606 -5.427 1.00 81.62 88 GLU A O 1
ATOM 670 N N . HIS A 1 89 ? -16.423 1.332 -5.254 1.00 74.75 89 HIS A N 1
ATOM 671 C CA . HIS A 1 89 ? -16.487 1.705 -6.668 1.00 74.75 89 HIS A CA 1
ATOM 672 C C . HIS A 1 89 ? -15.306 1.179 -7.506 1.00 74.75 89 HIS A C 1
ATOM 674 O O . HIS A 1 89 ? -15.202 1.509 -8.691 1.00 74.75 89 HIS A O 1
ATOM 680 N N . GLU A 1 90 ? -14.389 0.387 -6.937 1.00 71.88 90 GLU A N 1
ATOM 681 C CA . GLU A 1 90 ? -13.366 -0.283 -7.747 1.00 71.88 90 GLU A CA 1
ATOM 682 C C . GLU A 1 90 ? -14.010 -1.371 -8.620 1.00 71.88 90 GLU A C 1
ATOM 684 O O . GLU A 1 90 ? -14.889 -2.107 -8.177 1.00 71.88 90 GLU A O 1
ATOM 689 N N . MET A 1 91 ? -13.602 -1.459 -9.896 1.00 55.81 91 MET A N 1
ATOM 690 C CA . MET A 1 91 ? -14.132 -2.462 -10.827 1.00 55.81 91 MET A CA 1
ATOM 691 C C . MET A 1 91 ? -13.691 -3.863 -10.393 1.00 55.81 91 MET A C 1
ATOM 693 O O . MET A 1 91 ? -12.624 -4.341 -10.781 1.00 55.81 91 MET A O 1
ATOM 697 N N . HIS A 1 92 ? -14.515 -4.504 -9.575 1.00 57.88 92 HIS A N 1
ATOM 698 C CA . HIS A 1 92 ? -14.370 -5.896 -9.187 1.00 57.88 92 HIS A CA 1
ATOM 699 C C . HIS A 1 92 ? -15.189 -6.794 -10.114 1.00 57.88 92 HIS A C 1
ATOM 701 O O . HIS A 1 92 ? -16.220 -6.386 -10.649 1.00 57.88 92 HIS A O 1
ATOM 707 N N . GLU A 1 93 ? -14.709 -8.024 -10.306 1.00 50.59 93 GLU A N 1
ATOM 708 C CA . GLU A 1 93 ? -15.479 -9.084 -10.953 1.00 50.59 93 GLU A CA 1
ATOM 709 C C . GLU A 1 93 ? -16.855 -9.192 -10.275 1.00 50.59 93 GLU A C 1
ATOM 711 O O . GLU A 1 93 ? -16.965 -9.151 -9.047 1.00 50.59 93 GLU A O 1
ATOM 716 N N . GLU A 1 94 ? -17.912 -9.254 -11.087 1.00 38.34 94 GLU A N 1
ATOM 717 C CA . GLU A 1 94 ? -19.306 -9.236 -10.644 1.00 38.34 94 GLU A CA 1
ATOM 718 C C . GLU A 1 94 ? -19.552 -10.284 -9.541 1.00 38.34 94 GLU A C 1
ATOM 720 O O . GLU A 1 94 ? -19.574 -11.483 -9.808 1.00 38.34 94 GLU A O 1
ATOM 725 N N . GLY A 1 95 ? -19.758 -9.847 -8.289 1.00 47.91 95 GLY A N 1
ATOM 726 C CA . GLY A 1 95 ? -20.269 -10.730 -7.230 1.00 47.91 95 GLY A CA 1
ATOM 727 C C . GLY A 1 95 ? -19.688 -10.583 -5.824 1.00 47.91 95 GLY A C 1
ATOM 728 O O . GLY A 1 95 ? -20.304 -11.088 -4.884 1.00 47.91 95 GLY A O 1
ATOM 729 N N . THR A 1 96 ? -18.572 -9.881 -5.607 1.00 48.47 96 THR A N 1
ATOM 730 C CA . THR A 1 96 ? -18.058 -9.672 -4.239 1.00 48.47 96 THR A CA 1
ATOM 731 C C . THR A 1 96 ? -18.807 -8.548 -3.525 1.00 48.47 96 THR A C 1
ATOM 733 O O . THR A 1 96 ? -18.392 -7.393 -3.535 1.00 48.47 96 THR A O 1
ATOM 736 N N . ARG A 1 97 ? -19.926 -8.887 -2.875 1.00 54.12 97 ARG A N 1
ATOM 737 C CA . ARG A 1 97 ? -20.530 -8.053 -1.823 1.00 54.12 97 ARG A CA 1
ATOM 738 C C . ARG A 1 97 ? -19.669 -8.174 -0.562 1.00 54.12 97 ARG A C 1
ATOM 740 O O . ARG A 1 97 ? -19.785 -9.165 0.151 1.00 54.12 97 ARG A O 1
ATOM 747 N N . GLY A 1 98 ? -18.790 -7.205 -0.322 1.00 67.69 98 GLY A N 1
ATOM 748 C CA . GLY A 1 98 ? -17.897 -7.176 0.840 1.00 67.69 98 GLY A CA 1
ATOM 749 C C . GLY A 1 98 ? -18.071 -5.925 1.701 1.00 67.69 98 GLY A C 1
ATOM 750 O O . GLY A 1 98 ? -18.670 -4.936 1.280 1.00 67.69 98 GLY A O 1
ATOM 751 N N . ILE A 1 99 ? -17.533 -5.963 2.923 1.00 82.31 99 ILE A N 1
ATOM 752 C CA . ILE A 1 99 ? -17.368 -4.768 3.754 1.00 82.31 99 ILE A CA 1
ATOM 753 C C . ILE A 1 99 ? -16.198 -3.947 3.194 1.00 82.31 99 ILE A C 1
ATOM 755 O O . ILE A 1 99 ? -15.041 -4.316 3.364 1.00 82.31 99 ILE A O 1
ATOM 759 N N . TRP A 1 100 ? -16.501 -2.811 2.565 1.00 88.62 100 TRP A N 1
ATOM 760 C CA . TRP A 1 100 ? -15.493 -1.922 1.974 1.00 88.62 100 TRP A CA 1
ATOM 761 C C . TRP A 1 100 ? -14.838 -0.993 2.995 1.00 88.62 100 TRP A C 1
ATOM 763 O O . TRP A 1 100 ? -15.474 -0.557 3.958 1.00 88.62 100 TRP A O 1
ATOM 773 N N . GLY A 1 101 ? -13.573 -0.642 2.793 1.00 90.12 101 GLY A N 1
ATOM 774 C CA . GLY A 1 101 ? -12.861 0.337 3.610 1.00 90.12 101 GLY A CA 1
ATOM 775 C C . GLY A 1 101 ? -13.348 1.770 3.395 1.00 90.12 101 GLY A C 1
ATOM 776 O O . GLY A 1 101 ? -13.425 2.543 4.353 1.00 90.12 101 GLY A O 1
ATOM 777 N N . PHE A 1 102 ? -13.725 2.108 2.160 1.00 90.38 102 PHE A N 1
ATOM 778 C CA . PHE A 1 102 ? -14.224 3.422 1.763 1.00 90.38 102 PHE A CA 1
ATOM 779 C C . PHE A 1 102 ? -15.353 3.322 0.713 1.00 90.38 102 PHE A C 1
ATOM 781 O O . PHE A 1 102 ? -15.295 2.454 -0.159 1.00 90.38 102 PHE A O 1
ATOM 788 N N . PRO A 1 103 ? -16.359 4.216 0.759 1.00 90.56 103 PRO A N 1
ATOM 789 C CA . PRO A 1 103 ? -16.589 5.216 1.801 1.00 90.56 103 PRO A CA 1
ATOM 790 C C . PRO A 1 103 ? -17.186 4.608 3.078 1.00 90.56 103 PRO A C 1
ATOM 792 O O . PRO A 1 103 ? -17.961 3.655 3.037 1.00 90.56 103 PRO A O 1
ATOM 795 N N . LEU A 1 104 ? -16.838 5.167 4.244 1.00 88.12 104 LEU A N 1
ATOM 796 C CA . LEU A 1 104 ? -17.401 4.719 5.527 1.00 88.12 104 LEU A CA 1
ATOM 797 C C . LEU A 1 104 ? -18.733 5.420 5.841 1.00 88.12 104 LEU A C 1
ATOM 799 O O . LEU A 1 104 ? -19.688 4.778 6.275 1.00 88.12 104 LEU A O 1
ATOM 803 N N . GLY A 1 105 ? -18.790 6.735 5.615 1.00 87.31 105 GLY A N 1
ATOM 804 C CA . GLY A 1 105 ? -19.947 7.576 5.915 1.00 87.31 105 GLY A CA 1
ATOM 805 C C . GLY A 1 105 ? -21.085 7.411 4.908 1.00 87.31 105 GLY A C 1
ATOM 806 O O . GLY A 1 105 ? -20.847 7.250 3.715 1.00 87.31 105 GLY A O 1
ATOM 807 N N . ARG A 1 106 ? -22.328 7.499 5.397 1.00 87.44 106 ARG A N 1
ATOM 808 C CA . ARG A 1 106 ? -23.543 7.362 4.576 1.00 87.44 106 ARG A CA 1
ATOM 809 C C . ARG A 1 106 ? -23.611 8.400 3.454 1.00 87.44 106 ARG A C 1
ATOM 811 O O . ARG A 1 106 ? -23.816 8.024 2.314 1.00 87.44 106 ARG A O 1
ATOM 818 N N . TYR A 1 107 ? -23.349 9.664 3.780 1.00 89.94 107 TYR A N 1
ATOM 819 C CA . TYR A 1 107 ? -23.362 10.764 2.815 1.00 89.94 107 TYR A CA 1
ATOM 820 C C . TYR A 1 107 ? -22.429 10.506 1.620 1.00 89.94 107 TYR A C 1
ATOM 822 O O . TYR A 1 107 ? -22.849 10.571 0.475 1.00 89.94 107 TYR A O 1
ATOM 830 N N . LEU A 1 108 ? -21.177 10.111 1.879 1.00 87.56 108 LEU A N 1
ATOM 831 C CA . LEU A 1 108 ? -20.206 9.823 0.816 1.00 87.56 108 LEU A CA 1
ATOM 832 C C . LEU A 1 108 ? -20.612 8.630 -0.059 1.00 87.56 108 LEU A C 1
ATOM 834 O O . LEU A 1 108 ? -20.282 8.605 -1.240 1.00 87.56 108 LEU A O 1
ATOM 838 N N . LYS A 1 109 ? -21.321 7.649 0.513 1.00 86.12 109 LYS A N 1
ATOM 839 C CA . LYS A 1 109 ? -21.891 6.532 -0.250 1.00 86.12 109 LYS A CA 1
ATOM 840 C C . LYS A 1 109 ? -23.028 6.989 -1.155 1.00 86.12 109 LYS A C 1
ATOM 842 O O . LYS A 1 109 ? -23.050 6.615 -2.319 1.00 86.12 109 LYS A O 1
ATOM 847 N N . GLU A 1 110 ? -23.954 7.784 -0.623 1.00 87.06 110 GLU A N 1
ATOM 848 C CA . GLU A 1 110 ? -25.115 8.298 -1.363 1.00 87.06 110 GLU A CA 1
ATOM 849 C C . GLU A 1 110 ? -24.688 9.190 -2.534 1.00 87.06 110 GLU A C 1
ATOM 851 O O . GLU A 1 110 ? -25.229 9.071 -3.629 1.00 87.06 110 GLU A O 1
ATOM 856 N N . GLU A 1 111 ? -23.651 9.997 -2.329 1.00 87.31 111 GLU A N 1
ATOM 857 C CA . GLU A 1 111 ? -23.050 10.850 -3.357 1.00 87.31 111 GLU A CA 1
ATOM 858 C C . GLU A 1 111 ? -22.120 10.087 -4.327 1.00 87.31 111 GLU A C 1
ATOM 860 O O . GLU A 1 111 ? -21.551 10.682 -5.240 1.00 87.31 111 GLU A O 1
ATOM 865 N N . GLY A 1 112 ? -21.939 8.772 -4.153 1.00 84.69 112 GLY A N 1
ATOM 866 C CA . GLY A 1 112 ? -21.142 7.946 -5.064 1.00 84.69 112 GLY A CA 1
ATOM 867 C C . GLY A 1 112 ? -19.647 8.285 -5.076 1.00 84.69 112 GLY A C 1
ATOM 868 O O . GLY A 1 112 ? -18.990 8.156 -6.111 1.00 84.69 112 GLY A O 1
ATOM 869 N N . TRP A 1 113 ? -19.091 8.741 -3.948 1.00 83.94 113 TRP A N 1
ATOM 870 C CA . TRP A 1 113 ? -17.680 9.125 -3.882 1.00 83.94 113 TRP A CA 1
ATOM 871 C C . TRP A 1 113 ? -16.744 7.928 -4.017 1.00 83.94 113 TRP A C 1
ATOM 873 O O . TRP A 1 113 ? -16.941 6.859 -3.430 1.00 83.94 113 TRP A O 1
ATOM 883 N N . PHE A 1 114 ? -15.642 8.169 -4.717 1.00 85.56 114 PHE A N 1
ATOM 884 C CA . PHE A 1 114 ? -14.515 7.258 -4.822 1.00 85.56 114 PHE A CA 1
ATOM 885 C C . PHE A 1 114 ? -13.213 8.061 -4.888 1.00 85.56 114 PHE A C 1
ATOM 887 O O . PHE A 1 114 ? -13.175 9.170 -5.420 1.00 85.56 114 PHE A O 1
ATOM 894 N N . CYS A 1 115 ? -12.145 7.516 -4.316 1.00 78.94 115 CYS A N 1
ATOM 895 C CA . CYS A 1 115 ? -10.814 8.124 -4.349 1.00 78.94 115 CYS A CA 1
ATOM 896 C C . CYS A 1 115 ? -9.992 7.477 -5.476 1.00 78.94 115 CYS A C 1
ATOM 898 O O . CYS A 1 115 ? -9.274 8.149 -6.216 1.00 78.94 115 CYS A O 1
ATOM 900 N N . GLY A 1 116 ? -10.169 6.169 -5.681 1.00 83.75 116 GLY A N 1
ATOM 901 C CA . GLY A 1 116 ? -9.461 5.396 -6.689 1.00 83.75 116 GLY A CA 1
ATOM 902 C C . GLY A 1 116 ? -7.991 5.162 -6.328 1.00 83.75 116 GLY A C 1
ATOM 903 O O . GLY A 1 116 ? -7.340 5.929 -5.613 1.00 83.75 116 GLY A O 1
ATOM 904 N N . ARG A 1 117 ? -7.425 4.070 -6.853 1.00 80.69 117 ARG A N 1
ATOM 905 C CA . ARG A 1 117 ? -6.106 3.578 -6.427 1.00 80.69 117 ARG A CA 1
ATOM 906 C C . ARG A 1 117 ? -4.994 4.624 -6.525 1.00 80.69 117 ARG A C 1
ATOM 908 O O . ARG A 1 117 ? -4.182 4.735 -5.614 1.00 80.69 117 ARG A O 1
ATOM 915 N N . ASN A 1 118 ? -4.942 5.400 -7.607 1.00 78.50 118 ASN A N 1
ATOM 916 C CA . ASN A 1 118 ? -3.869 6.377 -7.820 1.00 78.50 118 ASN A CA 1
ATOM 917 C C . ASN A 1 118 ? -3.914 7.540 -6.820 1.00 78.50 118 ASN A C 1
ATOM 919 O O . ASN A 1 118 ? -2.858 7.964 -6.352 1.00 78.50 118 ASN A O 1
ATOM 923 N N . ALA A 1 119 ? -5.104 8.012 -6.446 1.00 79.94 119 ALA A N 1
ATOM 924 C CA . ALA A 1 119 ? -5.240 9.057 -5.439 1.00 79.94 119 ALA A CA 1
ATOM 925 C C . ALA A 1 119 ? -4.831 8.538 -4.058 1.00 79.94 119 ALA A C 1
ATOM 927 O O . ALA A 1 119 ? -4.029 9.172 -3.373 1.00 79.94 119 ALA A O 1
ATOM 928 N N . ARG A 1 120 ? -5.269 7.323 -3.693 1.00 82.88 120 ARG A N 1
ATOM 929 C CA . ARG A 1 120 ? -4.854 6.665 -2.443 1.00 82.88 120 ARG A CA 1
ATOM 930 C C . ARG A 1 120 ? -3.338 6.479 -2.361 1.00 82.88 120 ARG A C 1
ATOM 932 O O . ARG A 1 120 ? -2.745 6.683 -1.303 1.00 82.88 120 ARG A O 1
ATOM 939 N N . MET A 1 121 ? -2.700 6.122 -3.478 1.00 78.00 121 MET A N 1
ATOM 940 C CA . MET A 1 121 ? -1.240 6.044 -3.597 1.00 78.00 121 MET A CA 1
ATOM 941 C C . MET A 1 121 ? -0.567 7.399 -3.384 1.00 78.00 121 MET A C 1
ATOM 943 O O . MET A 1 121 ? 0.416 7.482 -2.647 1.00 78.00 121 MET A O 1
ATOM 947 N N . ALA A 1 122 ? -1.082 8.442 -4.035 1.00 75.38 122 ALA A N 1
ATOM 948 C CA . ALA A 1 122 ? -0.520 9.783 -3.975 1.00 75.38 122 ALA A CA 1
ATOM 949 C C . ALA A 1 122 ? -0.673 10.411 -2.585 1.00 75.38 122 ALA A C 1
ATOM 951 O O . ALA A 1 122 ? 0.276 11.008 -2.094 1.00 75.38 122 ALA A O 1
ATOM 952 N N . ALA A 1 123 ? -1.795 10.176 -1.901 1.00 74.88 123 ALA A N 1
ATOM 953 C CA . ALA A 1 123 ? -2.031 10.636 -0.531 1.00 74.88 123 ALA A CA 1
ATOM 954 C C . ALA A 1 123 ? -1.006 10.093 0.487 1.00 74.88 123 ALA A C 1
ATOM 956 O O . ALA A 1 123 ? -0.868 10.627 1.583 1.00 74.88 123 ALA A O 1
ATOM 957 N N . CYS A 1 124 ? -0.265 9.034 0.141 1.00 70.69 124 CYS A N 1
ATOM 958 C CA . CYS A 1 124 ? 0.807 8.491 0.978 1.00 70.69 124 CYS A CA 1
ATOM 959 C C . CYS A 1 124 ? 2.145 9.239 0.813 1.00 70.69 124 CYS A C 1
ATOM 961 O O . CYS A 1 124 ? 3.113 8.932 1.514 1.00 70.69 124 CYS A O 1
ATOM 963 N N . LEU A 1 125 ? 2.235 10.171 -0.136 1.00 72.06 125 LEU A N 1
ATOM 964 C CA . LEU A 1 125 ? 3.424 10.963 -0.419 1.00 72.06 125 LEU A CA 1
ATOM 965 C C . LEU A 1 125 ? 3.243 12.352 0.206 1.00 72.06 125 LEU A C 1
ATOM 967 O O . LEU A 1 125 ? 2.487 13.173 -0.296 1.00 72.06 125 LEU A O 1
ATOM 971 N N . ALA A 1 126 ? 3.946 12.612 1.308 1.00 70.19 126 ALA A N 1
ATOM 972 C CA . ALA A 1 126 ? 3.915 13.916 1.967 1.00 70.19 126 ALA A CA 1
ATOM 973 C C . ALA A 1 126 ? 4.665 14.958 1.123 1.00 70.19 126 ALA A C 1
ATOM 975 O O . ALA A 1 126 ? 5.888 14.856 0.950 1.00 70.19 126 ALA A O 1
ATOM 976 N N . LEU A 1 127 ? 3.944 15.956 0.610 1.00 67.94 127 LEU A N 1
ATOM 977 C CA . LEU A 1 127 ? 4.499 17.007 -0.244 1.00 67.94 127 LEU A CA 1
ATOM 978 C C . LEU A 1 127 ? 5.584 17.813 0.485 1.00 67.94 127 LEU A C 1
ATOM 980 O O . LEU A 1 127 ? 6.583 18.198 -0.121 1.00 67.94 127 LEU A O 1
ATOM 984 N N . GLU A 1 128 ? 5.451 17.988 1.798 1.00 70.25 128 GLU A N 1
ATOM 985 C CA . GLU A 1 128 ? 6.418 18.685 2.646 1.00 70.25 128 GLU A CA 1
ATOM 986 C C . GLU A 1 128 ? 7.770 17.972 2.663 1.00 70.25 128 GLU A C 1
ATOM 988 O O . GLU A 1 128 ? 8.813 18.622 2.673 1.00 70.25 128 GLU A O 1
ATOM 993 N N . ARG A 1 129 ? 7.784 16.634 2.605 1.00 68.69 129 ARG A N 1
ATOM 994 C CA . ARG A 1 129 ? 9.044 15.877 2.531 1.00 68.69 129 ARG A CA 1
ATOM 995 C C . ARG A 1 129 ? 9.751 16.121 1.203 1.00 68.69 129 ARG A C 1
ATOM 997 O O . ARG A 1 129 ? 10.968 16.303 1.189 1.00 68.69 129 ARG A O 1
ATOM 1004 N N . VAL A 1 130 ? 8.984 16.198 0.116 1.00 67.69 130 VAL A N 1
ATOM 1005 C CA . VAL A 1 130 ? 9.506 16.529 -1.216 1.00 67.69 130 VAL A CA 1
ATOM 1006 C C . VAL A 1 130 ? 10.032 17.967 -1.250 1.00 67.69 130 VAL A C 1
ATOM 1008 O O . VAL A 1 130 ? 11.124 18.210 -1.760 1.00 67.69 130 VAL A O 1
ATOM 1011 N N . ALA A 1 131 ? 9.310 18.911 -0.642 1.00 66.19 131 ALA A N 1
ATOM 1012 C CA . ALA A 1 131 ? 9.694 20.321 -0.577 1.00 66.19 131 ALA A CA 1
ATOM 1013 C C . ALA A 1 131 ? 10.970 20.573 0.251 1.00 66.19 131 ALA A C 1
ATOM 1015 O O . ALA A 1 131 ? 11.745 21.467 -0.082 1.00 66.19 131 ALA A O 1
ATOM 1016 N N . VAL A 1 132 ? 11.223 19.773 1.294 1.00 67.00 132 VAL A N 1
ATOM 1017 C CA . VAL A 1 132 ? 12.417 19.875 2.163 1.00 67.00 132 VAL A CA 1
ATOM 1018 C C . VAL A 1 132 ? 13.610 19.066 1.609 1.00 67.00 132 VAL A C 1
ATOM 1020 O O . VAL A 1 132 ? 14.616 18.858 2.282 1.00 67.00 132 VAL A O 1
ATOM 1023 N N . GLY A 1 133 ? 13.544 18.632 0.347 1.00 58.62 133 GLY A N 1
ATOM 1024 C CA . GLY A 1 133 ? 14.683 18.042 -0.361 1.00 58.62 133 GLY A CA 1
ATOM 1025 C C . GLY A 1 133 ? 14.822 16.525 -0.225 1.00 58.62 133 GLY A C 1
ATOM 1026 O O . GLY A 1 133 ? 15.804 15.971 -0.721 1.00 58.62 133 GLY A O 1
ATOM 1027 N N . GLN A 1 134 ? 13.849 15.816 0.369 1.00 60.44 134 GLN A N 1
ATOM 1028 C CA . GLN A 1 134 ? 13.740 14.371 0.142 1.00 60.44 134 GLN A CA 1
ATOM 1029 C C . GLN A 1 134 ? 13.173 14.160 -1.263 1.00 60.44 134 GLN A C 1
ATOM 1031 O O . GLN A 1 134 ? 11.960 14.105 -1.463 1.00 60.44 134 GLN A O 1
ATOM 1036 N N . MET A 1 135 ? 14.071 14.097 -2.249 1.00 59.75 135 MET A N 1
ATOM 1037 C CA . MET A 1 135 ? 13.699 13.849 -3.637 1.00 59.75 135 MET A CA 1
ATOM 1038 C C . MET A 1 135 ? 12.904 12.548 -3.749 1.00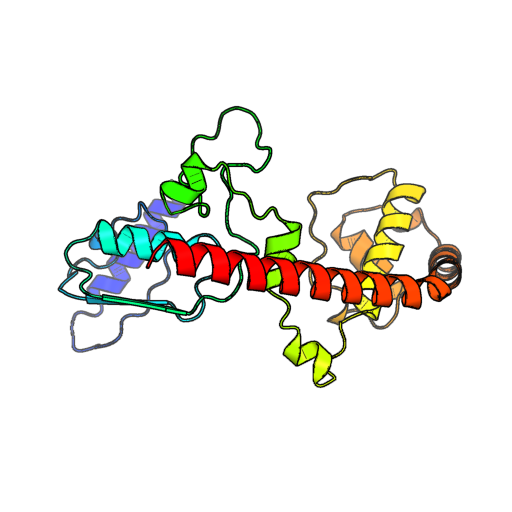 59.75 135 MET A C 1
ATOM 1040 O O . MET A 1 135 ? 13.164 11.562 -3.051 1.00 59.75 135 MET A O 1
ATOM 1044 N N . LEU A 1 136 ? 11.937 12.544 -4.665 1.00 67.50 136 LEU A N 1
ATOM 1045 C CA . LEU A 1 136 ? 11.290 11.311 -5.084 1.00 67.50 136 LEU A CA 1
ATOM 1046 C C . LEU A 1 136 ? 12.356 10.307 -5.544 1.00 67.50 136 LEU A C 1
ATOM 1048 O O . LEU A 1 136 ? 13.395 10.715 -6.066 1.00 67.50 136 LEU A O 1
ATOM 1052 N N . PRO A 1 137 ? 12.135 8.993 -5.376 1.00 70.19 137 PRO A N 1
ATOM 1053 C CA . PRO A 1 137 ? 13.112 7.986 -5.767 1.00 70.19 137 PRO A CA 1
ATOM 1054 C C . PRO A 1 137 ? 13.091 7.781 -7.296 1.00 70.19 137 PRO A C 1
ATOM 1056 O O . PRO A 1 137 ? 12.793 6.681 -7.775 1.00 70.19 137 PRO A O 1
ATOM 1059 N N . THR A 1 138 ? 13.378 8.849 -8.053 1.00 76.38 138 THR A N 1
ATOM 1060 C CA . THR A 1 138 ? 13.236 8.958 -9.510 1.00 76.38 138 THR A CA 1
ATOM 1061 C C . THR A 1 138 ? 13.958 7.832 -10.223 1.00 76.38 138 THR A C 1
ATOM 1063 O O . THR A 1 138 ? 13.367 7.188 -11.082 1.00 76.38 138 THR A O 1
ATOM 1066 N N . GLU A 1 139 ? 15.196 7.531 -9.832 1.00 85.94 139 GLU A N 1
ATOM 1067 C CA . GLU A 1 139 ? 15.994 6.502 -10.500 1.00 85.94 139 GLU A CA 1
ATOM 1068 C C . GLU A 1 139 ? 15.350 5.111 -10.377 1.00 85.94 139 GLU A C 1
ATOM 1070 O O . GLU A 1 139 ? 15.226 4.377 -11.356 1.00 85.94 139 GLU A O 1
ATOM 1075 N N . SER A 1 140 ? 14.810 4.775 -9.202 1.00 87.25 140 SER A N 1
ATOM 1076 C CA . SER A 1 140 ? 14.115 3.497 -9.004 1.00 87.25 140 SER A CA 1
ATOM 1077 C C . SER A 1 140 ? 12.806 3.390 -9.793 1.00 87.25 140 SER A C 1
ATOM 1079 O O . SER A 1 140 ? 12.447 2.304 -10.257 1.00 87.25 140 SER A O 1
ATOM 1081 N N . LEU A 1 141 ? 12.092 4.510 -9.951 1.00 85.69 141 LEU A N 1
ATOM 1082 C CA . LEU A 1 141 ? 10.874 4.591 -10.754 1.00 85.69 141 LEU A CA 1
ATOM 1083 C C . LEU A 1 141 ? 11.207 4.509 -12.244 1.00 85.69 141 LEU A C 1
ATOM 1085 O O . LEU A 1 141 ? 10.522 3.806 -12.982 1.00 85.69 141 LEU A O 1
ATOM 1089 N N . PHE A 1 142 ? 12.293 5.154 -12.660 1.00 89.69 142 PHE A N 1
ATOM 1090 C CA . PHE A 1 142 ? 12.815 5.090 -14.015 1.00 89.69 142 PHE A CA 1
ATOM 1091 C C . PHE A 1 142 ? 13.195 3.653 -14.387 1.00 89.69 142 PHE A C 1
ATOM 1093 O O . PHE A 1 142 ? 12.718 3.138 -15.396 1.00 89.69 142 PHE A O 1
ATOM 1100 N N . TYR A 1 143 ? 13.942 2.953 -13.527 1.00 92.19 143 TYR A N 1
ATOM 1101 C CA . TYR A 1 143 ? 14.326 1.556 -13.757 1.00 92.19 143 TYR A CA 1
ATOM 1102 C C . TYR A 1 143 ? 13.094 0.657 -13.921 1.00 92.19 143 TYR A C 1
ATOM 1104 O O . TYR A 1 143 ? 13.053 -0.190 -14.812 1.00 92.19 143 TYR A O 1
ATOM 1112 N N . ARG A 1 144 ? 12.059 0.868 -13.095 1.00 89.88 144 ARG A N 1
ATOM 1113 C CA . ARG A 1 144 ? 10.777 0.157 -13.213 1.00 89.88 144 ARG A CA 1
ATOM 1114 C C . ARG A 1 144 ? 10.063 0.454 -14.528 1.00 89.88 144 ARG A C 1
ATOM 1116 O O . ARG A 1 144 ? 9.559 -0.477 -15.148 1.00 89.88 144 ARG A O 1
ATOM 1123 N N . ALA A 1 145 ? 10.022 1.718 -14.944 1.00 89.50 145 ALA A N 1
ATOM 1124 C CA . ALA A 1 145 ? 9.358 2.131 -16.176 1.00 89.50 145 ALA A CA 1
ATOM 1125 C C . ALA A 1 145 ? 10.042 1.532 -17.414 1.00 89.50 145 ALA A C 1
ATOM 1127 O O . ALA A 1 145 ? 9.369 0.947 -18.260 1.00 89.50 145 ALA A O 1
ATOM 1128 N N . VAL A 1 146 ? 11.375 1.600 -17.496 1.00 92.06 146 VAL A N 1
ATOM 1129 C CA . VAL A 1 146 ? 12.121 1.011 -18.621 1.00 92.06 146 VAL A CA 1
ATOM 1130 C C . VAL A 1 146 ? 12.006 -0.515 -18.615 1.00 92.06 146 VAL A C 1
ATOM 1132 O O . VAL A 1 146 ? 11.796 -1.114 -19.667 1.00 92.06 146 VAL A O 1
ATOM 1135 N N . LEU A 1 147 ? 12.057 -1.156 -17.441 1.00 91.81 147 LEU A N 1
ATOM 1136 C CA . LEU A 1 147 ? 11.805 -2.594 -17.330 1.00 91.81 147 LEU A CA 1
ATOM 1137 C C . LEU A 1 147 ? 10.412 -2.966 -17.856 1.00 91.81 147 LEU A C 1
ATOM 1139 O O . LEU A 1 147 ? 10.284 -3.977 -18.538 1.00 91.81 147 LEU A O 1
ATOM 1143 N N . GLN A 1 148 ? 9.379 -2.172 -17.563 1.00 90.19 148 GLN A N 1
ATOM 1144 C CA . GLN A 1 148 ? 8.029 -2.434 -18.062 1.00 90.19 148 GLN A CA 1
ATOM 1145 C C . GLN A 1 148 ? 7.971 -2.391 -19.595 1.00 90.19 148 GLN A C 1
ATOM 1147 O O . GLN A 1 148 ? 7.365 -3.278 -20.188 1.00 90.19 148 GLN A O 1
ATOM 1152 N N . VAL A 1 149 ? 8.651 -1.430 -20.230 1.00 91.50 149 VAL A N 1
ATOM 1153 C CA . VAL A 1 149 ? 8.768 -1.366 -21.698 1.00 91.50 149 VAL A CA 1
ATOM 1154 C C . VAL A 1 149 ? 9.462 -2.615 -22.246 1.00 91.50 149 VAL A C 1
ATOM 1156 O O . VAL A 1 149 ? 8.951 -3.239 -23.170 1.00 91.50 149 VAL A O 1
ATOM 1159 N N . ILE A 1 150 ? 10.582 -3.031 -21.643 1.00 92.19 150 ILE A N 1
ATOM 1160 C CA . ILE A 1 150 ? 11.297 -4.258 -22.033 1.00 92.19 150 ILE A CA 1
ATOM 1161 C C . ILE A 1 150 ? 10.386 -5.489 -21.904 1.00 92.19 150 ILE A C 1
ATOM 1163 O O . ILE A 1 150 ? 10.355 -6.345 -22.785 1.00 92.19 150 ILE A O 1
ATOM 1167 N N . VAL A 1 151 ? 9.642 -5.599 -20.803 1.00 90.31 151 VAL A N 1
ATOM 1168 C CA . VAL A 1 151 ? 8.728 -6.721 -20.552 1.00 90.31 151 VAL A CA 1
ATOM 1169 C C . VAL A 1 151 ? 7.592 -6.747 -21.581 1.00 90.31 151 VAL A C 1
ATOM 1171 O O . VAL A 1 151 ? 7.259 -7.814 -22.103 1.00 90.31 151 VAL A O 1
ATOM 1174 N N . GLU A 1 152 ? 7.033 -5.592 -21.927 1.00 90.62 152 GLU A N 1
ATOM 1175 C CA . GLU A 1 152 ? 5.982 -5.497 -22.937 1.00 90.62 152 GLU A CA 1
ATOM 1176 C C . GLU A 1 152 ? 6.506 -5.829 -24.343 1.00 90.62 152 GLU A C 1
ATOM 1178 O O . GLU A 1 152 ? 5.937 -6.688 -25.015 1.00 90.62 152 GLU A O 1
ATOM 1183 N N . GLU A 1 153 ? 7.607 -5.211 -24.773 1.00 92.50 153 GLU A N 1
ATOM 1184 C CA . GLU A 1 153 ? 8.130 -5.352 -26.137 1.00 92.50 153 GLU A CA 1
ATOM 1185 C C . GLU A 1 153 ? 8.820 -6.704 -26.370 1.00 92.50 153 GLU A C 1
ATOM 1187 O O . GLU A 1 153 ? 8.597 -7.348 -27.396 1.00 92.50 153 GLU A O 1
ATOM 1192 N N . CYS A 1 154 ? 9.637 -7.175 -25.422 1.00 91.12 154 CYS A N 1
ATOM 1193 C CA . CYS A 1 154 ? 10.394 -8.414 -25.595 1.00 91.12 154 CYS A CA 1
ATOM 1194 C C . CYS A 1 154 ? 9.606 -9.656 -25.164 1.00 91.12 154 CYS A C 1
ATOM 1196 O O . CYS A 1 154 ? 9.847 -10.734 -25.706 1.00 91.12 154 CYS A O 1
ATOM 1198 N N . TYR A 1 155 ? 8.674 -9.556 -24.210 1.00 89.69 155 TYR A N 1
ATOM 1199 C CA . TYR A 1 155 ? 7.948 -10.719 -23.671 1.00 89.69 155 TYR A CA 1
ATOM 1200 C C . TYR A 1 155 ? 6.445 -10.700 -23.967 1.00 89.69 155 TYR A C 1
ATOM 1202 O O . TYR A 1 155 ? 5.791 -11.720 -23.761 1.00 89.69 155 TYR A O 1
ATOM 1210 N N . GLY A 1 156 ? 5.896 -9.603 -24.500 1.00 87.69 156 GLY A N 1
ATOM 1211 C CA . GLY A 1 156 ? 4.475 -9.497 -24.844 1.00 87.69 156 GLY A CA 1
ATOM 1212 C C . GLY A 1 156 ? 3.553 -9.382 -23.627 1.00 87.69 156 GLY A C 1
ATOM 1213 O O . GLY A 1 156 ? 2.345 -9.587 -23.749 1.00 87.69 156 GLY A O 1
ATOM 1214 N N . ILE A 1 157 ? 4.100 -9.079 -22.445 1.00 85.06 157 ILE A N 1
ATOM 1215 C CA . ILE A 1 157 ? 3.348 -9.036 -21.188 1.00 85.06 157 ILE A CA 1
ATOM 1216 C C . ILE A 1 157 ? 2.965 -7.586 -20.892 1.00 85.06 157 ILE A C 1
ATOM 1218 O O . ILE A 1 157 ? 3.790 -6.787 -20.460 1.00 85.06 157 ILE A O 1
ATOM 1222 N N . LYS A 1 158 ? 1.688 -7.251 -21.099 1.00 75.25 158 LYS A N 1
ATOM 1223 C CA . LYS A 1 158 ? 1.154 -5.894 -20.866 1.00 75.25 158 LYS A CA 1
ATOM 1224 C C . LYS A 1 158 ? 0.749 -5.633 -19.419 1.00 75.25 158 LYS A C 1
ATOM 1226 O O . LYS A 1 158 ? 0.765 -4.497 -18.951 1.00 75.25 158 LYS A O 1
ATOM 1231 N N . ARG A 1 159 ? 0.341 -6.685 -18.711 1.00 66.38 159 ARG A N 1
ATOM 1232 C CA . ARG A 1 159 ? -0.042 -6.656 -17.298 1.00 66.38 159 ARG A CA 1
ATOM 1233 C C . ARG A 1 159 ? 0.429 -7.941 -16.638 1.00 66.38 159 ARG A C 1
ATOM 1235 O O . ARG A 1 159 ? 0.344 -9.011 -17.229 1.00 66.38 159 ARG A O 1
ATOM 1242 N N . SER A 1 160 ? 0.951 -7.805 -15.429 1.00 63.16 160 SER A N 1
ATOM 1243 C CA . SER A 1 160 ? 1.447 -8.907 -14.619 1.00 63.16 160 SER A CA 1
ATOM 1244 C C . SER A 1 160 ? 1.013 -8.659 -13.183 1.00 63.16 160 SER A C 1
ATOM 1246 O O . SER A 1 160 ? 1.363 -7.623 -12.618 1.00 63.16 160 SER A O 1
ATOM 1248 N N . ASP A 1 161 ? 0.346 -9.637 -12.575 1.00 60.47 161 ASP A N 1
ATOM 1249 C CA . ASP A 1 161 ? 0.026 -9.617 -11.140 1.00 60.47 161 ASP A CA 1
ATOM 1250 C C . ASP A 1 161 ? 1.254 -9.943 -10.268 1.00 60.47 161 ASP A C 1
ATOM 1252 O O . ASP A 1 161 ? 1.204 -9.931 -9.036 1.00 60.47 161 ASP A O 1
ATOM 1256 N N . ARG A 1 162 ? 2.397 -10.244 -10.902 1.00 68.88 162 ARG A N 1
ATOM 1257 C CA . ARG A 1 162 ? 3.651 -10.566 -10.223 1.00 68.88 162 ARG A CA 1
ATOM 1258 C C . ARG A 1 162 ? 4.334 -9.289 -9.739 1.00 68.88 162 ARG A C 1
ATOM 1260 O O . ARG A 1 162 ? 4.727 -8.421 -10.518 1.00 68.88 162 ARG A O 1
ATOM 1267 N N . ASN A 1 163 ? 4.546 -9.211 -8.427 1.00 70.62 163 ASN A N 1
ATOM 1268 C CA . ASN A 1 163 ? 5.192 -8.076 -7.776 1.00 70.62 163 ASN A CA 1
ATOM 1269 C C . ASN A 1 163 ? 6.708 -8.281 -7.639 1.00 70.62 163 ASN A C 1
ATOM 1271 O O . ASN A 1 163 ? 7.181 -9.120 -6.877 1.00 70.62 163 ASN A O 1
ATOM 1275 N N . ILE A 1 164 ? 7.491 -7.426 -8.300 1.00 74.81 164 ILE A N 1
ATOM 1276 C CA . ILE A 1 164 ? 8.966 -7.464 -8.269 1.00 74.81 164 ILE A CA 1
ATOM 1277 C C . ILE A 1 164 ? 9.512 -7.049 -6.881 1.00 74.81 164 ILE A C 1
ATOM 1279 O O . ILE A 1 164 ? 10.545 -7.544 -6.411 1.00 74.81 164 ILE A O 1
ATOM 1283 N N . GLY A 1 165 ? 8.791 -6.177 -6.165 1.00 77.44 165 GLY A N 1
ATOM 1284 C CA . GLY A 1 165 ? 9.144 -5.705 -4.820 1.00 77.44 165 GLY A CA 1
ATOM 1285 C C . GLY A 1 165 ? 10.336 -4.732 -4.792 1.00 77.44 165 GLY A C 1
ATOM 1286 O O . GLY A 1 165 ? 10.610 -4.018 -5.760 1.00 77.44 165 GLY A O 1
ATOM 1287 N N . LYS A 1 166 ? 11.052 -4.671 -3.659 1.00 81.75 166 LYS A N 1
ATOM 1288 C CA . LYS A 1 166 ? 12.223 -3.790 -3.447 1.00 81.75 166 LYS A CA 1
ATOM 1289 C C . LYS A 1 166 ? 13.502 -4.381 -4.069 1.00 81.75 166 LYS A C 1
ATOM 1291 O O . LYS A 1 166 ? 14.392 -4.831 -3.355 1.00 81.75 166 LYS A O 1
ATOM 1296 N N . VAL A 1 167 ? 13.560 -4.461 -5.402 1.00 87.06 167 VAL A N 1
ATOM 1297 C CA . VAL A 1 167 ? 14.755 -4.946 -6.137 1.00 87.06 167 VAL A CA 1
ATOM 1298 C C . VAL A 1 167 ? 15.814 -3.866 -6.297 1.00 87.06 167 VAL A C 1
ATOM 1300 O O . VAL A 1 167 ? 16.999 -4.172 -6.257 1.00 87.06 167 VAL A O 1
ATOM 1303 N N . TYR A 1 168 ? 15.393 -2.606 -6.391 1.00 87.69 168 TYR A N 1
ATOM 1304 C CA . TYR A 1 168 ? 16.295 -1.481 -6.618 1.00 87.69 168 TYR A CA 1
ATOM 1305 C C . TYR A 1 168 ? 17.441 -1.425 -5.600 1.00 87.69 168 TYR A C 1
ATOM 1307 O O . TYR A 1 168 ? 18.601 -1.426 -5.979 1.00 87.69 168 TYR A O 1
ATOM 1315 N N . SER A 1 169 ? 17.132 -1.538 -4.304 1.00 88.00 169 SER A N 1
ATOM 1316 C CA . SER A 1 169 ? 18.132 -1.526 -3.226 1.00 88.00 169 SER A CA 1
ATOM 1317 C C . SER A 1 169 ? 19.106 -2.713 -3.232 1.00 88.00 169 SER A C 1
ATOM 1319 O O . SER A 1 169 ? 20.012 -2.756 -2.409 1.00 88.00 169 SER A O 1
ATOM 1321 N N . LYS A 1 170 ? 18.874 -3.722 -4.080 1.00 89.62 170 LYS A N 1
ATOM 1322 C CA . LYS A 1 170 ? 19.725 -4.911 -4.239 1.00 89.62 170 LYS A CA 1
ATOM 1323 C C . LYS A 1 170 ? 20.508 -4.900 -5.553 1.00 89.62 170 LYS A C 1
ATOM 1325 O O . LYS A 1 170 ? 21.182 -5.879 -5.846 1.00 89.62 170 LYS A O 1
ATOM 1330 N N . SER A 1 171 ? 20.354 -3.852 -6.356 1.00 91.00 171 SER A N 1
ATOM 1331 C CA . SER A 1 171 ? 20.928 -3.747 -7.695 1.00 91.00 171 SER A CA 1
ATOM 1332 C C . SER A 1 171 ? 22.011 -2.674 -7.689 1.00 91.00 171 SER A C 1
ATOM 1334 O O . SER A 1 171 ? 21.796 -1.600 -7.134 1.00 91.00 171 SER A O 1
ATOM 1336 N N . SER A 1 172 ? 23.162 -2.958 -8.296 1.00 92.00 172 SER A N 1
ATOM 1337 C CA . SER A 1 172 ? 24.265 -1.997 -8.464 1.00 92.00 172 SER A CA 1
ATOM 1338 C C . SER A 1 172 ? 24.158 -1.167 -9.742 1.00 92.00 172 SER A C 1
ATOM 1340 O O . SER A 1 172 ? 24.767 -0.107 -9.837 1.00 92.00 172 SER A O 1
ATOM 1342 N N . SER A 1 173 ? 23.396 -1.645 -10.725 1.00 94.75 173 SER A N 1
ATOM 1343 C CA . SER A 1 173 ? 23.216 -1.005 -12.026 1.00 94.75 173 SER A CA 1
ATOM 1344 C C . SER A 1 173 ? 21.833 -1.311 -12.606 1.00 94.75 173 SER A C 1
ATOM 1346 O O . SER A 1 173 ? 21.121 -2.194 -12.113 1.00 94.75 173 SER A O 1
ATOM 1348 N N . PHE A 1 174 ? 21.454 -0.619 -13.684 1.00 94.62 174 PHE A N 1
ATOM 1349 C CA . PHE A 1 174 ? 20.236 -0.945 -14.431 1.00 94.62 174 PHE A CA 1
ATOM 1350 C C . PHE A 1 174 ? 20.273 -2.358 -15.024 1.00 94.62 174 PHE A C 1
ATOM 1352 O O . PHE A 1 174 ? 19.267 -3.065 -14.994 1.00 94.62 174 PHE A O 1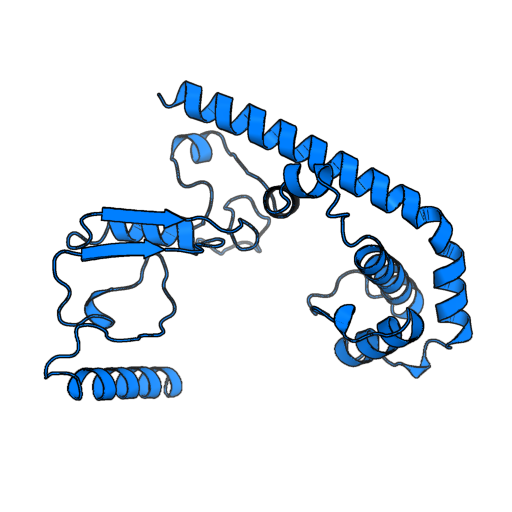
ATOM 1359 N N . LEU A 1 175 ? 21.437 -2.803 -15.502 1.00 95.88 175 LEU A N 1
ATOM 1360 C CA . LEU A 1 175 ? 21.595 -4.155 -16.030 1.00 95.88 175 LEU A CA 1
ATOM 1361 C C . LEU A 1 175 ? 21.312 -5.202 -14.944 1.00 95.88 175 LEU A C 1
ATOM 1363 O O . LEU A 1 175 ? 20.481 -6.090 -15.141 1.00 95.88 175 LEU A O 1
ATOM 1367 N N . ASP A 1 176 ? 21.926 -5.042 -13.769 1.00 95.06 176 ASP A N 1
ATOM 1368 C CA . ASP A 1 176 ? 21.693 -5.931 -12.623 1.00 95.06 176 ASP A CA 1
ATOM 1369 C C . ASP A 1 176 ? 20.224 -5.911 -12.196 1.00 95.06 176 ASP A C 1
ATOM 1371 O O . ASP A 1 176 ? 19.631 -6.953 -11.907 1.00 95.06 176 ASP A O 1
ATOM 1375 N N . TYR A 1 177 ? 19.613 -4.722 -12.200 1.00 95.44 177 TYR A N 1
ATOM 1376 C CA . TYR A 1 177 ? 18.205 -4.546 -11.875 1.00 95.44 177 TYR A CA 1
ATOM 1377 C C . TYR A 1 177 ? 17.300 -5.356 -12.805 1.00 95.44 177 TYR A C 1
ATOM 1379 O O . TYR A 1 177 ? 16.391 -6.044 -12.326 1.00 95.44 177 TYR A O 1
ATOM 1387 N N . VAL A 1 178 ? 17.550 -5.311 -14.116 1.00 94.94 178 VAL A N 1
ATOM 1388 C CA . VAL A 1 178 ? 16.793 -6.086 -15.106 1.00 94.94 178 VAL A CA 1
ATOM 1389 C C . VAL A 1 178 ? 17.001 -7.580 -14.880 1.00 94.94 178 VAL A C 1
ATOM 1391 O O . VAL A 1 178 ? 16.013 -8.302 -14.767 1.00 94.94 178 VAL A O 1
ATOM 1394 N N . ARG A 1 179 ? 18.243 -8.049 -14.705 1.00 94.56 179 ARG A N 1
ATOM 1395 C CA . ARG A 1 179 ? 18.546 -9.477 -14.485 1.00 94.56 179 ARG A CA 1
ATOM 1396 C C . ARG A 1 179 ? 17.854 -10.033 -13.236 1.00 94.56 179 ARG A C 1
ATOM 1398 O O . ARG A 1 179 ? 17.142 -11.035 -13.308 1.00 94.56 179 ARG A O 1
ATOM 1405 N N . ILE A 1 180 ? 17.952 -9.333 -12.102 1.00 93.50 180 ILE A N 1
ATOM 1406 C CA . ILE A 1 180 ? 17.266 -9.730 -10.860 1.00 93.50 180 ILE A CA 1
ATOM 1407 C C . ILE A 1 180 ? 15.741 -9.726 -11.046 1.00 93.50 180 ILE A C 1
ATOM 1409 O O . ILE A 1 180 ? 15.044 -10.591 -10.503 1.00 93.50 180 ILE A O 1
ATOM 1413 N N . SER A 1 181 ? 15.211 -8.752 -11.788 1.00 92.88 181 SER A N 1
ATOM 1414 C CA . SER A 1 181 ? 13.771 -8.629 -12.017 1.00 92.88 181 SER A CA 1
ATOM 1415 C C . SER A 1 181 ? 13.231 -9.730 -12.928 1.00 92.88 181 SER A C 1
ATOM 1417 O O . SER A 1 181 ? 12.213 -10.324 -12.584 1.00 92.88 181 SER A O 1
ATOM 1419 N N . LEU A 1 182 ? 13.921 -10.065 -14.023 1.00 92.56 182 LEU A N 1
ATOM 1420 C CA . LEU A 1 182 ? 13.534 -11.155 -14.929 1.00 92.56 182 LEU A CA 1
ATOM 1421 C C . LEU A 1 182 ? 13.506 -12.500 -14.202 1.00 92.56 182 LEU A C 1
ATOM 1423 O O . LEU A 1 182 ? 12.506 -13.212 -14.278 1.00 92.56 182 LEU A O 1
ATOM 1427 N N . LYS A 1 183 ? 14.532 -12.787 -13.390 1.00 91.56 183 LYS A N 1
ATOM 1428 C CA . LYS A 1 183 ? 14.578 -13.995 -12.558 1.00 91.56 183 LYS A CA 1
ATOM 1429 C C . LYS A 1 183 ? 13.388 -14.093 -11.602 1.00 91.56 183 LYS A C 1
ATOM 1431 O O . LYS A 1 183 ? 12.809 -15.160 -11.434 1.00 91.56 183 LYS A O 1
ATOM 1436 N N . LYS A 1 184 ? 13.001 -12.979 -10.974 1.00 90.06 184 LYS A N 1
ATOM 1437 C CA . LYS A 1 184 ? 11.831 -12.922 -10.080 1.00 90.06 184 LYS A CA 1
ATOM 1438 C C . LYS A 1 184 ? 10.498 -13.051 -10.803 1.00 90.06 184 LYS A C 1
ATOM 1440 O O . LYS A 1 184 ? 9.542 -13.544 -10.215 1.00 90.06 184 LYS A O 1
ATOM 1445 N N . LEU A 1 185 ? 10.427 -12.555 -12.031 1.00 88.94 185 LEU A N 1
ATOM 1446 C CA . LEU A 1 185 ? 9.257 -12.691 -12.885 1.00 88.94 185 LEU A CA 1
ATOM 1447 C C . LEU A 1 185 ? 9.204 -14.059 -13.577 1.00 88.94 185 LEU A C 1
ATOM 1449 O O . LEU A 1 185 ? 8.227 -14.309 -14.274 1.00 88.94 185 LEU A O 1
ATOM 1453 N N . GLU A 1 186 ? 10.198 -14.930 -13.360 1.00 90.12 186 GLU A N 1
ATOM 1454 C CA . GLU A 1 186 ? 10.371 -16.233 -14.023 1.00 90.12 186 GLU A CA 1
ATOM 1455 C C . GLU A 1 186 ? 10.348 -16.111 -15.555 1.00 90.12 186 GLU A C 1
ATOM 1457 O O . GLU A 1 186 ? 9.775 -16.940 -16.259 1.00 90.12 186 GLU A O 1
ATOM 1462 N N . LEU A 1 187 ? 10.944 -15.034 -16.070 1.00 89.69 187 LEU A N 1
ATOM 1463 C CA . LEU A 1 187 ? 11.072 -14.782 -17.501 1.00 89.69 187 LEU A CA 1
ATOM 1464 C C . LEU A 1 187 ? 12.414 -15.300 -18.017 1.00 89.69 187 LEU A C 1
ATOM 1466 O O . LEU A 1 187 ? 13.409 -15.312 -17.295 1.00 89.69 187 LEU A O 1
ATOM 1470 N N . ASP A 1 188 ? 12.433 -15.710 -19.284 1.00 90.94 188 ASP A N 1
ATOM 1471 C CA . ASP A 1 188 ? 13.629 -16.230 -19.945 1.00 90.94 188 ASP A CA 1
ATOM 1472 C C . ASP A 1 188 ? 14.695 -15.140 -20.132 1.00 90.94 188 ASP A C 1
ATOM 1474 O O . ASP A 1 188 ? 14.602 -14.301 -21.026 1.00 90.94 188 ASP A O 1
ATOM 1478 N N . GLU A 1 189 ? 15.741 -15.192 -19.308 1.00 90.69 189 GLU A N 1
ATOM 1479 C CA . GLU A 1 189 ? 16.848 -14.233 -19.322 1.00 90.69 189 GLU A CA 1
ATOM 1480 C C . GLU A 1 189 ? 17.640 -14.231 -20.642 1.00 90.69 189 GLU A C 1
ATOM 1482 O O . GLU A 1 189 ? 18.268 -13.221 -20.970 1.00 90.69 189 GLU A O 1
ATOM 1487 N N . SER A 1 190 ? 17.608 -15.325 -21.411 1.00 89.81 190 SER A N 1
ATOM 1488 C CA . SER A 1 190 ? 18.365 -15.454 -22.664 1.00 89.81 190 SER A CA 1
ATOM 1489 C C . SER A 1 190 ? 17.749 -14.673 -23.828 1.00 89.81 190 SER A C 1
ATOM 1491 O O . SER A 1 190 ? 18.438 -14.363 -24.801 1.00 89.81 190 SER A O 1
ATOM 1493 N N . LYS A 1 191 ? 16.472 -14.290 -23.710 1.00 90.88 191 LYS A N 1
ATOM 1494 C CA . LYS A 1 191 ? 15.723 -13.580 -24.753 1.00 90.88 191 LYS A CA 1
ATOM 1495 C C . LYS A 1 191 ? 16.207 -12.145 -24.983 1.00 90.88 191 LYS A C 1
ATOM 1497 O O . LYS A 1 191 ? 15.927 -11.565 -26.030 1.00 90.88 191 LYS A O 1
ATOM 1502 N N . ILE A 1 192 ? 16.923 -11.567 -24.018 1.00 93.81 192 ILE A N 1
ATOM 1503 C CA . ILE A 1 192 ? 17.457 -10.207 -24.100 1.00 93.81 192 ILE A CA 1
ATOM 1504 C C . ILE A 1 192 ? 18.953 -10.181 -23.776 1.00 93.81 192 ILE A C 1
ATOM 1506 O O . ILE A 1 192 ? 19.388 -10.653 -22.722 1.00 93.81 192 ILE A O 1
ATOM 1510 N N . SER A 1 193 ? 19.755 -9.613 -24.678 1.00 95.62 193 SER A N 1
ATOM 1511 C CA . SER A 1 193 ? 21.195 -9.429 -24.474 1.00 95.62 193 SER A CA 1
ATOM 1512 C C . SER A 1 193 ? 21.491 -8.221 -23.583 1.00 95.62 193 SER A C 1
ATOM 1514 O O . SER A 1 193 ? 20.720 -7.263 -23.540 1.00 95.62 193 SER A O 1
ATOM 1516 N N . ASP A 1 194 ? 22.645 -8.227 -22.911 1.00 96.00 194 ASP A N 1
ATOM 1517 C CA . ASP A 1 194 ? 23.079 -7.095 -22.075 1.00 96.00 194 ASP A CA 1
ATOM 1518 C C . ASP A 1 194 ? 23.201 -5.792 -22.882 1.00 96.00 194 ASP A C 1
ATOM 1520 O O . ASP A 1 194 ? 22.830 -4.722 -22.402 1.00 96.00 194 ASP A O 1
ATOM 1524 N N . SER A 1 195 ? 23.662 -5.884 -24.135 1.00 95.56 195 SER A N 1
ATOM 1525 C CA . SER A 1 195 ? 23.762 -4.739 -25.046 1.00 95.56 195 SER A CA 1
ATOM 1526 C C . SER A 1 195 ? 22.406 -4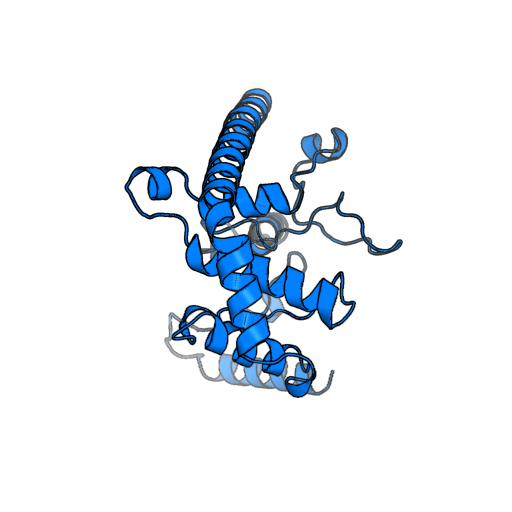.089 -25.314 1.00 95.56 195 SER A C 1
ATOM 1528 O O . SER A 1 195 ? 22.296 -2.867 -25.264 1.00 95.56 195 SER A O 1
ATOM 1530 N N . LEU A 1 196 ? 21.369 -4.902 -25.539 1.00 94.94 196 LEU A N 1
ATOM 1531 C CA . LEU A 1 196 ? 20.023 -4.413 -25.806 1.00 94.94 196 LEU A CA 1
ATOM 1532 C C . LEU A 1 196 ? 19.420 -3.761 -24.554 1.00 94.94 196 LEU A C 1
ATOM 1534 O O . LEU A 1 196 ? 18.803 -2.705 -24.653 1.00 94.94 196 LEU A O 1
ATOM 1538 N N . VAL A 1 197 ? 19.657 -4.321 -23.360 1.00 95.44 197 VAL A N 1
ATOM 1539 C CA . VAL A 1 197 ? 19.233 -3.693 -22.092 1.00 95.44 197 VAL A CA 1
ATOM 1540 C C . VAL A 1 197 ? 19.817 -2.284 -21.944 1.00 95.44 197 VAL A C 1
ATOM 1542 O O . VAL A 1 197 ? 19.095 -1.348 -21.592 1.00 95.44 197 VAL A O 1
ATOM 1545 N N . LEU A 1 198 ? 21.111 -2.114 -22.221 1.00 96.19 198 LEU A N 1
ATOM 1546 C CA . LEU A 1 198 ? 21.769 -0.808 -22.138 1.00 96.19 198 LEU A CA 1
ATOM 1547 C C . LEU A 1 198 ? 21.269 0.167 -23.214 1.00 96.19 198 LEU A C 1
ATOM 1549 O O . LEU A 1 198 ? 21.139 1.359 -22.940 1.00 96.19 198 LEU A O 1
ATOM 1553 N N . GLU A 1 199 ? 20.923 -0.327 -24.403 1.00 96.62 199 GLU A N 1
ATOM 1554 C CA . GLU A 1 199 ? 20.300 0.485 -25.452 1.00 96.62 199 GLU A CA 1
ATOM 1555 C C . GLU A 1 199 ? 18.942 1.046 -25.001 1.00 96.62 199 GLU A C 1
ATOM 1557 O O . GLU A 1 199 ? 18.696 2.244 -25.150 1.00 96.62 199 GLU A O 1
ATOM 1562 N N . TYR A 1 200 ? 18.092 0.227 -24.366 1.00 94.62 200 TYR A N 1
ATOM 1563 C CA . TYR A 1 200 ? 16.845 0.702 -23.753 1.00 94.62 200 TYR A CA 1
ATOM 1564 C C . TYR A 1 200 ? 17.113 1.775 -22.694 1.00 94.62 200 TYR A C 1
ATOM 1566 O O . TYR A 1 200 ? 16.442 2.807 -22.675 1.00 94.62 200 TYR A O 1
ATOM 1574 N N . PHE A 1 201 ? 18.105 1.568 -21.828 1.00 94.44 201 PHE A N 1
ATOM 1575 C CA . PHE A 1 201 ? 18.453 2.554 -20.810 1.00 94.44 201 PHE A CA 1
ATOM 1576 C C . PHE A 1 201 ? 18.798 3.913 -21.426 1.00 94.44 201 PHE A C 1
ATOM 1578 O O . PHE A 1 201 ? 18.161 4.913 -21.094 1.00 94.44 201 PHE A O 1
ATOM 1585 N N . GLU A 1 202 ? 19.748 3.951 -22.363 1.00 95.69 202 GLU A N 1
ATOM 1586 C CA . GLU A 1 202 ? 20.186 5.197 -23.000 1.00 95.69 202 GLU A CA 1
ATOM 1587 C C . GLU A 1 202 ? 19.074 5.833 -23.846 1.00 95.69 202 GLU A C 1
ATOM 1589 O O . GLU A 1 202 ? 18.884 7.052 -23.793 1.00 95.69 202 GLU A O 1
ATOM 1594 N N . LYS A 1 203 ? 18.258 5.023 -24.536 1.00 94.25 203 LYS A N 1
ATOM 1595 C CA . LYS A 1 203 ? 17.089 5.495 -25.292 1.00 94.25 203 LYS A CA 1
ATOM 1596 C C . LYS A 1 203 ? 16.115 6.275 -24.412 1.00 94.25 203 LYS A C 1
ATOM 1598 O O . LYS A 1 203 ? 15.626 7.315 -24.843 1.00 94.25 203 LYS A O 1
ATOM 1603 N N . TYR A 1 204 ? 15.826 5.808 -23.197 1.00 92.25 204 TYR A N 1
ATOM 1604 C CA . TYR A 1 204 ? 14.815 6.425 -22.325 1.00 92.25 204 TYR A CA 1
ATOM 1605 C C . TYR A 1 204 ? 15.385 7.399 -21.287 1.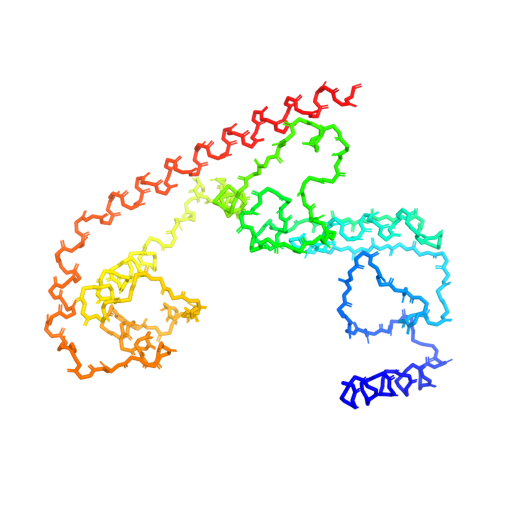00 92.25 204 TYR A C 1
ATOM 1607 O O . TYR A 1 204 ? 14.620 8.156 -20.694 1.00 92.25 204 TYR A O 1
ATOM 1615 N N . LYS A 1 205 ? 16.707 7.446 -21.097 1.00 91.06 205 LYS A N 1
ATOM 1616 C CA . LYS A 1 205 ? 17.400 8.275 -20.094 1.00 91.06 205 LYS A CA 1
ATOM 1617 C C . LYS A 1 205 ? 16.989 9.746 -20.104 1.00 91.06 205 LYS A C 1
ATOM 1619 O O . LYS A 1 205 ? 16.788 10.338 -19.048 1.00 91.06 205 LYS A O 1
ATOM 1624 N N . HIS A 1 206 ? 16.801 10.332 -21.286 1.00 88.69 206 HIS A N 1
ATOM 1625 C CA . HIS A 1 206 ? 16.378 11.730 -21.427 1.00 88.69 206 HIS A CA 1
ATOM 1626 C C . HIS A 1 206 ? 14.965 12.001 -20.878 1.00 88.69 206 HIS A C 1
ATOM 1628 O O . HIS A 1 206 ? 14.673 13.114 -20.443 1.00 88.69 206 HIS A O 1
ATOM 1634 N N . ARG A 1 207 ? 14.100 10.979 -20.838 1.00 87.25 207 ARG A N 1
ATOM 1635 C CA . ARG A 1 207 ? 12.725 11.073 -20.323 1.00 87.25 207 ARG A CA 1
ATOM 1636 C C . ARG A 1 207 ? 12.650 11.018 -18.801 1.00 87.25 207 ARG A C 1
ATOM 1638 O O . ARG A 1 207 ? 11.566 11.140 -18.239 1.00 87.25 207 ARG A O 1
ATOM 1645 N N . MET A 1 208 ? 13.782 10.871 -18.112 1.00 84.25 208 MET A N 1
ATOM 1646 C CA . MET A 1 208 ? 13.823 10.938 -16.652 1.00 84.25 208 MET A CA 1
ATOM 1647 C C . MET A 1 208 ? 13.274 12.279 -16.139 1.00 84.25 208 MET A C 1
ATOM 1649 O O . MET A 1 208 ? 12.484 12.290 -15.200 1.00 84.25 208 MET A O 1
ATOM 1653 N N . ASN A 1 209 ? 13.565 13.383 -16.835 1.00 81.44 209 ASN A N 1
ATOM 1654 C CA . ASN A 1 209 ? 13.020 14.706 -16.511 1.00 81.44 209 ASN A CA 1
ATOM 1655 C C . ASN A 1 209 ? 11.489 14.769 -16.676 1.00 81.44 209 ASN A C 1
ATOM 1657 O O . ASN A 1 209 ? 10.802 15.417 -15.889 1.00 81.44 209 ASN A O 1
ATOM 1661 N N . GLU A 1 210 ? 10.935 14.078 -17.681 1.00 84.38 210 GLU A N 1
ATOM 1662 C CA . GLU A 1 210 ? 9.480 13.982 -17.872 1.00 84.38 210 GLU A CA 1
ATOM 1663 C C . GLU A 1 210 ? 8.828 13.211 -16.722 1.00 84.38 210 GLU A C 1
ATOM 1665 O O . GLU A 1 210 ? 7.774 13.608 -16.231 1.00 84.38 210 GLU A O 1
ATOM 1670 N N . LEU A 1 211 ? 9.465 12.125 -16.270 1.00 81.88 211 LEU A N 1
ATOM 1671 C CA . LEU A 1 211 ? 8.991 11.323 -15.145 1.00 81.88 211 LEU A CA 1
ATOM 1672 C C . LEU A 1 211 ? 8.990 12.132 -13.841 1.00 81.88 211 LEU A C 1
ATOM 1674 O O . LEU A 1 211 ? 8.037 12.050 -13.065 1.00 81.88 211 LEU A O 1
ATOM 1678 N N . GLU A 1 212 ? 10.027 12.935 -13.605 1.00 78.12 212 GLU A N 1
ATOM 1679 C CA . GLU A 1 212 ? 10.075 13.854 -12.465 1.00 78.12 212 GLU A CA 1
ATOM 1680 C C . GLU A 1 212 ? 8.957 14.890 -12.528 1.00 78.12 212 GLU A C 1
ATOM 1682 O O . GLU A 1 212 ? 8.205 15.039 -11.563 1.00 78.12 212 GLU A O 1
ATOM 1687 N N . ALA A 1 213 ? 8.795 15.555 -13.675 1.00 80.00 213 ALA A N 1
ATOM 1688 C CA . ALA A 1 213 ? 7.734 16.534 -13.876 1.00 80.00 213 ALA A CA 1
ATOM 1689 C C . ALA A 1 213 ? 6.345 15.910 -13.673 1.00 80.00 213 ALA A C 1
ATOM 1691 O O . ALA A 1 213 ? 5.515 16.473 -12.957 1.00 80.00 213 ALA A O 1
ATOM 1692 N N . PHE A 1 214 ? 6.108 14.721 -14.233 1.00 79.19 214 PHE A N 1
ATOM 1693 C CA . PHE A 1 214 ? 4.855 13.988 -14.076 1.00 79.19 214 PHE A CA 1
ATOM 1694 C C . PHE A 1 214 ? 4.559 13.681 -12.607 1.00 79.19 214 PHE A C 1
ATOM 1696 O O . PHE A 1 214 ? 3.453 13.953 -12.135 1.00 79.19 214 PHE A O 1
ATOM 1703 N N . ASN A 1 215 ? 5.538 13.165 -11.860 1.00 74.75 215 ASN A N 1
ATOM 1704 C CA . ASN A 1 215 ? 5.337 12.861 -10.446 1.00 74.75 215 ASN A CA 1
ATOM 1705 C C . ASN A 1 215 ? 5.087 14.134 -9.624 1.00 74.75 215 ASN A C 1
ATOM 1707 O O . ASN A 1 215 ? 4.214 14.137 -8.760 1.00 74.75 215 ASN A O 1
ATOM 1711 N N . MET A 1 216 ? 5.785 15.232 -9.924 1.00 75.38 216 MET A N 1
ATOM 1712 C CA . MET A 1 216 ? 5.577 16.518 -9.251 1.00 75.38 216 MET A CA 1
ATOM 1713 C C . MET A 1 216 ? 4.186 17.104 -9.513 1.00 75.38 216 MET A C 1
ATOM 1715 O O . MET A 1 216 ? 3.545 17.600 -8.586 1.00 75.38 216 MET A O 1
ATOM 1719 N N . VAL A 1 217 ? 3.700 17.041 -10.755 1.00 73.19 217 VAL A N 1
ATOM 1720 C CA . VAL A 1 217 ? 2.338 17.479 -11.103 1.00 73.19 217 VAL A CA 1
ATOM 1721 C C . VAL A 1 217 ? 1.303 16.584 -10.430 1.00 73.19 217 VAL A C 1
ATOM 1723 O O . VAL A 1 217 ? 0.352 17.093 -9.848 1.00 73.19 217 VAL A O 1
ATOM 1726 N N . THR A 1 218 ? 1.520 15.269 -10.450 1.00 71.75 218 THR A N 1
ATOM 1727 C CA . THR A 1 218 ? 0.638 14.284 -9.813 1.00 71.75 218 THR A CA 1
ATOM 1728 C C . THR A 1 218 ? 0.484 14.572 -8.321 1.00 71.75 218 THR A C 1
ATOM 1730 O O . THR A 1 218 ? -0.634 14.641 -7.821 1.00 71.75 218 THR A O 1
ATOM 1733 N N . LEU A 1 219 ? 1.593 14.819 -7.621 1.00 70.00 219 LEU A N 1
ATOM 1734 C CA . LEU A 1 219 ? 1.573 15.185 -6.206 1.00 70.00 219 LEU A CA 1
ATOM 1735 C C . LEU A 1 219 ? 0.797 16.470 -5.945 1.00 70.00 219 LEU A C 1
ATOM 1737 O O . LEU A 1 219 ? -0.068 16.481 -5.080 1.00 70.00 219 LEU A O 1
ATOM 1741 N N . LYS A 1 220 ? 1.069 17.534 -6.707 1.00 69.56 220 LYS A N 1
ATOM 1742 C CA . LYS A 1 220 ? 0.367 18.815 -6.542 1.00 69.56 220 LYS A CA 1
ATOM 1743 C C . LYS A 1 220 ? -1.126 18.705 -6.828 1.00 69.56 220 LYS A C 1
ATOM 1745 O O . LYS A 1 220 ? -1.923 19.330 -6.140 1.00 69.56 220 LYS A O 1
ATOM 1750 N N . TYR A 1 221 ? -1.497 17.929 -7.843 1.00 66.31 221 TYR A N 1
ATOM 1751 C CA . TYR A 1 221 ? -2.889 17.731 -8.222 1.00 66.31 221 TYR A CA 1
ATOM 1752 C C . TYR A 1 221 ? -3.662 16.995 -7.125 1.00 66.31 221 TYR A C 1
ATOM 1754 O O . TYR A 1 221 ? -4.717 17.462 -6.707 1.00 66.31 221 TYR A O 1
ATOM 1762 N N . TYR A 1 222 ? -3.121 15.882 -6.620 1.00 64.31 222 TYR A N 1
ATOM 1763 C CA . TYR A 1 222 ? -3.778 15.126 -5.554 1.00 64.31 222 TYR A CA 1
ATOM 1764 C C . TYR A 1 222 ? -3.727 15.832 -4.200 1.00 64.31 222 TYR A C 1
ATOM 1766 O O . TYR A 1 222 ? -4.680 15.700 -3.447 1.00 64.31 222 TYR A O 1
ATOM 1774 N N . ASP A 1 223 ? -2.680 16.600 -3.895 1.00 61.31 223 ASP A N 1
ATOM 1775 C CA . ASP A 1 223 ? -2.638 17.422 -2.681 1.00 61.31 223 ASP A CA 1
ATOM 1776 C C . ASP A 1 223 ? -3.719 18.510 -2.716 1.00 61.31 223 ASP A C 1
ATOM 1778 O O . ASP A 1 223 ? -4.499 18.636 -1.778 1.00 61.31 223 ASP A O 1
ATOM 1782 N N . PHE A 1 224 ? -3.860 19.219 -3.842 1.00 53.97 224 PHE A N 1
ATOM 1783 C CA . PHE A 1 224 ? -4.926 20.206 -4.019 1.00 53.97 224 PHE A CA 1
ATOM 1784 C C . PHE A 1 224 ? -6.321 19.576 -3.919 1.00 53.97 224 PHE A C 1
ATOM 1786 O O . PHE A 1 224 ? -7.183 20.119 -3.234 1.00 53.97 224 PHE A O 1
ATOM 1793 N N . PHE A 1 225 ? -6.533 18.423 -4.559 1.00 51.88 225 PHE A N 1
ATOM 1794 C CA . PHE A 1 225 ? -7.815 17.715 -4.529 1.00 51.88 225 PHE A CA 1
ATOM 1795 C C . PHE A 1 225 ? -8.136 17.206 -3.115 1.00 51.88 225 PHE A C 1
ATOM 1797 O O . PHE A 1 225 ? -9.173 17.540 -2.555 1.00 51.88 225 PHE A O 1
ATOM 1804 N N . CYS A 1 226 ? -7.199 16.509 -2.463 1.00 53.47 226 CYS A N 1
ATOM 1805 C CA . CYS A 1 226 ? -7.359 16.057 -1.080 1.00 53.47 226 CYS A CA 1
ATOM 1806 C C . CYS A 1 226 ? -7.586 17.230 -0.115 1.00 53.47 226 CYS A C 1
ATOM 1808 O O . CYS A 1 226 ? -8.469 17.151 0.733 1.00 53.47 226 CYS A O 1
ATOM 1810 N N . TYR A 1 227 ? -6.832 18.326 -0.231 1.00 50.81 227 TYR A N 1
ATOM 1811 C CA . TYR A 1 227 ? -6.956 19.472 0.671 1.00 50.81 227 TYR A CA 1
ATOM 1812 C C . TYR A 1 227 ? -8.269 20.233 0.466 1.00 50.81 227 TYR A C 1
ATOM 1814 O O . TYR A 1 227 ? -8.921 20.610 1.440 1.00 50.81 227 TYR A O 1
ATOM 1822 N N . HIS A 1 228 ? -8.684 20.457 -0.781 1.00 49.50 228 HIS A N 1
ATOM 1823 C CA . HIS A 1 228 ? -9.914 21.187 -1.074 1.00 49.50 228 HIS A CA 1
ATOM 1824 C C . HIS A 1 228 ? -11.164 20.344 -0.775 1.00 49.50 228 HIS A C 1
ATOM 1826 O O . HIS A 1 228 ? -12.150 20.878 -0.259 1.00 49.50 228 HIS A O 1
ATOM 1832 N N . ASP A 1 229 ? -11.119 19.032 -1.012 1.00 48.44 229 ASP A N 1
ATOM 1833 C CA . ASP A 1 229 ? -12.278 18.156 -0.828 1.00 48.44 229 ASP A CA 1
ATOM 1834 C C . ASP A 1 229 ? -12.431 17.655 0.610 1.00 48.44 229 ASP A C 1
ATOM 1836 O O . ASP A 1 229 ? -13.560 17.585 1.099 1.00 48.44 229 ASP A O 1
ATOM 1840 N N . ILE A 1 230 ? -11.340 17.405 1.352 1.00 48.75 230 ILE A N 1
ATOM 1841 C CA . ILE A 1 230 ? -11.429 17.118 2.798 1.00 48.75 230 ILE A CA 1
ATOM 1842 C C . ILE A 1 230 ? -11.979 18.342 3.536 1.00 48.75 230 ILE A C 1
ATOM 1844 O O . ILE A 1 230 ? -12.865 18.193 4.376 1.00 48.75 230 ILE A O 1
ATOM 1848 N N . ASN A 1 231 ? -11.519 19.554 3.205 1.00 35.00 231 ASN A N 1
ATOM 1849 C CA . ASN A 1 231 ? -12.003 20.765 3.868 1.00 35.00 231 ASN A CA 1
ATOM 1850 C C . ASN A 1 231 ? -13.459 21.091 3.507 1.00 35.00 231 ASN A C 1
ATOM 1852 O O . ASN A 1 231 ? -14.225 21.427 4.405 1.00 35.00 231 ASN A O 1
ATOM 1856 N N . ASN A 1 232 ? -13.883 20.921 2.250 1.00 37.31 232 ASN A N 1
ATOM 1857 C CA . ASN A 1 232 ? -15.291 21.105 1.876 1.00 37.31 232 ASN A CA 1
ATOM 1858 C C . ASN A 1 232 ? -16.215 20.035 2.476 1.00 37.31 232 ASN A C 1
ATOM 1860 O O . ASN A 1 232 ? -17.356 20.334 2.823 1.00 37.31 232 ASN A O 1
ATOM 1864 N N . THR A 1 233 ? -15.748 18.795 2.624 1.00 37.84 233 THR A N 1
ATOM 1865 C CA . THR A 1 233 ? -16.554 17.713 3.211 1.00 37.84 233 THR A CA 1
ATOM 1866 C C . THR A 1 233 ? -16.654 17.860 4.731 1.00 37.84 233 THR A C 1
ATOM 1868 O O . THR A 1 233 ? -17.744 17.748 5.283 1.00 37.84 233 THR A O 1
ATOM 1871 N N . CYS A 1 234 ? -15.556 18.186 5.420 1.00 30.19 234 CYS A N 1
ATOM 1872 C CA . CYS A 1 234 ? -15.566 18.455 6.862 1.00 30.19 234 CYS A CA 1
ATOM 1873 C C . CYS A 1 234 ? -16.338 19.737 7.219 1.00 30.19 234 CYS A C 1
ATOM 1875 O O . CYS A 1 234 ? -16.988 19.768 8.259 1.00 30.19 234 CYS A O 1
ATOM 1877 N N . ALA A 1 235 ? -16.315 20.765 6.362 1.00 30.48 235 ALA A N 1
ATOM 1878 C CA . ALA A 1 235 ? -17.071 22.003 6.571 1.00 30.48 235 ALA A CA 1
ATOM 1879 C C . ALA A 1 235 ? -18.587 21.857 6.345 1.00 30.48 235 ALA A C 1
ATOM 1881 O O . ALA A 1 235 ? -19.339 22.683 6.843 1.00 30.48 235 ALA A O 1
ATOM 1882 N N . ASN A 1 236 ? -19.036 20.828 5.616 1.00 31.03 236 ASN A N 1
ATOM 1883 C CA . ASN A 1 236 ? -20.462 20.533 5.411 1.00 31.03 236 ASN A CA 1
ATOM 1884 C C . ASN A 1 236 ? -21.015 19.473 6.388 1.00 31.03 236 ASN A C 1
ATOM 1886 O O . ASN A 1 236 ? -22.216 19.209 6.384 1.00 31.03 236 ASN A O 1
ATOM 1890 N N . ILE A 1 237 ? -20.151 18.836 7.189 1.00 35.22 237 ILE A N 1
ATOM 1891 C CA . ILE A 1 237 ? -20.519 17.811 8.185 1.00 35.22 237 ILE A CA 1
ATOM 1892 C C . ILE A 1 237 ? -20.481 18.366 9.630 1.00 35.22 237 ILE A C 1
ATOM 1894 O O . ILE A 1 237 ? -21.019 17.726 10.536 1.00 35.22 237 ILE A O 1
ATOM 1898 N N . LEU A 1 238 ? -19.903 19.553 9.849 1.00 28.28 238 LEU A N 1
ATOM 1899 C CA . LEU A 1 238 ? -19.997 20.336 11.094 1.00 28.28 238 LEU A CA 1
ATOM 1900 C C . LEU A 1 238 ? -21.074 21.420 10.979 1.00 28.28 238 LEU A C 1
ATOM 1902 O O . LEU A 1 238 ? -21.737 21.675 12.010 1.00 28.28 238 LEU A O 1
#

Organism: NCBI:txid3147026

Secondary structure (DSSP, 8-state):
-HHHHHHHHHHHHHHTT-TTT-S---------TT--GGGT-TT--SEEEEEEEEETTHHHHHHHHHHH-TTEEEEEEEEEESTT--BTTS---TT-----SB--SHHHHHTT---HHHHHHHTTS-HHHHHTT----HHHHHHHHHHHHHHHHHH--S-------S-GGG-SSHHHHHHHHHHHTT--GGGS-HHHHHHHHHHHHTTHHHHHHHHHHHHHHHHHHHHHHHHHHHHHH-

InterPro domains:
  IPR025714 Methyltransferase domain [PF13679] (24-87)
  IPR052220 Methyltransferase-like protein 25 [PTHR12496] (4-217)

pLDDT: mean 79.18, std 16.76, range [28.28, 97.62]

Radius of gyration: 23.39 Å; chains: 1; bounding box: 49×50×63 Å

Foldseek 3Di:
DVVVVVVLVVLVVQVVVPPPDDPDDDDDDDAFLPDDVCSNVVPQAQDEAEAQEQEARSQVSQVSCCVVPPSHPYYHHDYQFNQNFFEPPPDDDPDDPDDGRPDPDPVCVVVVDDCDNLLRVLVNDDVVCCVVPPPDPLVVVLLVVLLQVCCCPQVVDNDDPQDQPPLVVVAPDSLRSSVSSCVSVVHDPVSDDSVRSVVSCVVCVVCSVVSSVVSNVSNVVSVCVCVVVVVVVVVVVD